Protein AF-N9LTI3-F1 (afdb_monomer_lite)

pLDDT: mean 73.3, std 16.78, range [23.81, 94.06]

Foldseek 3Di:
DDDDPDDPQDPLPDPPVCLPPPDDPVRVVLVVVVQKDKFKWFFADKDWDDPDPPDIWIWTFIDTPVDPHTDIATEDQQQQLCQDDFEREGEDRDPLQGRFIKIFIARVPRRYTSHIAGDLPQLAPPQLVQVLPDPRRDHGYHPYGHHPCSSQLVFWQWWKWADDPLDLKIWIWTAGLLGDIRIHIPPGHPVVSVCSSCVVQFQPVQVVVCNVDSVPRMDTGGDPDCVVVVVVVLVVLLVVLCVQLVPDPDPVSVVVSVVVSVVSVVVVVVVNRRPDDDD

Sequence (279 aa):
MFGLSYDRKQYFKFPFLIQQHLIDSKLAQDIRERALRSSDATIMGQRQIHTTRLRKQQQLLLKINEHEAPQWFNVDLNQVFKTESYLDIHVQPSDALFGQQVLVYYLRRTRWIVQLYAHDGDQNFQHLQYYIATPLRGRIYFDHIPSRLMLDLPRIVHIQASREDDSPTYTLKLSTNYGKYYRMSCKAVHFDKLELALANLIDFLRYREFKHHPDIQQAVISRNHPFLYRNLLNYTLIAALLLMAAITTTWQLALLSLALACLLGIKIQQQKQSLFIEA

Radius of gyration: 22.55 Å; chains: 1; bounding box: 47×68×59 Å

Structure (mmCIF, N/CA/C/O backbone):
data_AF-N9LTI3-F1
#
_entry.id   AF-N9LTI3-F1
#
loop_
_atom_site.group_PDB
_atom_site.id
_atom_site.type_symbol
_atom_site.label_atom_id
_atom_site.label_alt_id
_atom_site.label_comp_id
_atom_site.label_asym_id
_atom_site.label_entity_id
_atom_site.label_seq_id
_atom_site.pdbx_PDB_ins_code
_atom_site.Cartn_x
_atom_site.Cartn_y
_atom_site.Cartn_z
_atom_site.occupancy
_atom_site.B_iso_or_equiv
_atom_site.auth_seq_id
_atom_site.auth_comp_id
_atom_site.auth_asym_id
_atom_site.auth_atom_id
_atom_site.pdbx_PDB_model_num
ATOM 1 N N . MET A 1 1 ? -28.651 -34.152 0.102 1.00 27.28 1 MET A N 1
ATOM 2 C CA . MET A 1 1 ? -27.404 -34.178 -0.692 1.00 27.28 1 MET A CA 1
ATOM 3 C C . MET A 1 1 ? -26.949 -32.730 -0.832 1.00 27.28 1 MET A C 1
ATOM 5 O O . MET A 1 1 ? -27.568 -31.973 -1.565 1.00 27.28 1 MET A O 1
ATOM 9 N N . PHE A 1 2 ? -26.017 -32.290 0.016 1.00 23.81 2 PHE A N 1
ATOM 10 C CA . PHE A 1 2 ? -25.611 -30.884 0.108 1.00 23.81 2 PHE A CA 1
ATOM 11 C C . PHE A 1 2 ? -24.576 -30.566 -0.972 1.00 23.81 2 PHE A C 1
ATOM 13 O O . PHE A 1 2 ? -23.457 -31.064 -0.918 1.00 23.81 2 PHE A O 1
ATOM 20 N N . GLY A 1 3 ? -24.956 -29.727 -1.931 1.00 25.95 3 GLY A N 1
ATOM 21 C CA . GLY A 1 3 ? -24.063 -29.149 -2.928 1.00 25.95 3 GLY A CA 1
ATOM 22 C C . GLY A 1 3 ? -24.183 -27.633 -2.902 1.00 25.95 3 GLY A C 1
ATOM 23 O O . GLY A 1 3 ? -24.888 -27.056 -3.719 1.00 25.95 3 GLY A O 1
ATOM 24 N N . LEU A 1 4 ? -23.514 -26.986 -1.948 1.00 27.19 4 LEU A N 1
ATOM 25 C CA . LEU A 1 4 ? -23.234 -25.553 -2.016 1.00 27.19 4 LEU A CA 1
ATOM 26 C C . LEU A 1 4 ? -21.744 -25.406 -2.302 1.00 27.19 4 LEU A C 1
ATOM 28 O O . LEU A 1 4 ? -20.899 -25.529 -1.416 1.00 27.19 4 LEU A O 1
ATOM 32 N N . SER A 1 5 ? -21.439 -25.205 -3.582 1.00 26.45 5 SER A N 1
ATOM 33 C CA . SER A 1 5 ? -20.122 -24.800 -4.061 1.00 26.45 5 SER A CA 1
ATOM 34 C C . SER A 1 5 ? -19.809 -23.414 -3.499 1.00 26.45 5 SER A C 1
ATOM 36 O O . SER A 1 5 ? -20.231 -22.395 -4.042 1.00 26.45 5 SER A O 1
ATOM 38 N N . TYR A 1 6 ? -19.098 -23.387 -2.373 1.00 27.97 6 TYR A N 1
ATOM 39 C CA . TYR A 1 6 ? -18.558 -22.169 -1.784 1.00 27.97 6 TYR A CA 1
ATOM 40 C C .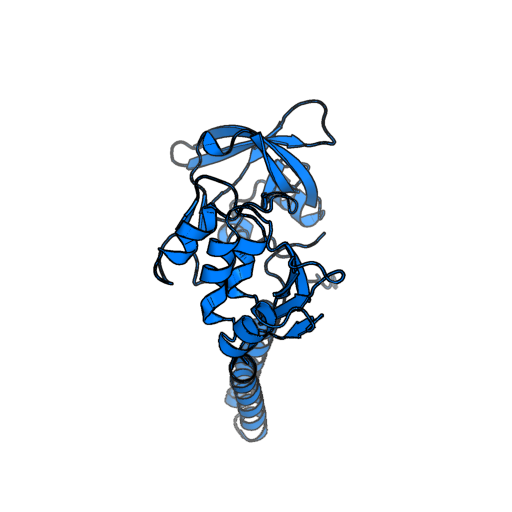 TYR A 1 6 ? -17.406 -21.643 -2.643 1.00 27.97 6 TYR A C 1
ATOM 42 O O . TYR A 1 6 ? -16.348 -22.269 -2.740 1.00 27.97 6 TYR A O 1
ATOM 50 N N . ASP A 1 7 ? -17.601 -20.467 -3.234 1.00 27.16 7 ASP A N 1
ATOM 51 C CA . ASP A 1 7 ? -16.541 -19.727 -3.910 1.00 27.16 7 ASP A CA 1
ATOM 52 C C . ASP A 1 7 ? -15.510 -19.228 -2.875 1.00 27.16 7 ASP A C 1
ATOM 54 O O . ASP A 1 7 ? -15.808 -18.427 -1.986 1.00 27.16 7 ASP A O 1
ATOM 58 N N . ARG A 1 8 ? -14.293 -19.776 -2.954 1.00 31.75 8 ARG A N 1
ATOM 59 C CA . ARG A 1 8 ? -13.201 -19.688 -1.962 1.00 31.75 8 ARG A CA 1
ATOM 60 C C . ARG A 1 8 ? -12.398 -18.374 -2.001 1.00 31.75 8 ARG A C 1
ATOM 62 O O . ARG A 1 8 ? -11.360 -18.295 -1.353 1.00 31.75 8 ARG A O 1
ATOM 69 N N . LYS A 1 9 ? -12.794 -17.353 -2.766 1.00 30.48 9 LYS A N 1
ATOM 70 C CA . LYS A 1 9 ? -11.889 -16.231 -3.114 1.00 30.48 9 LYS A CA 1
ATOM 71 C C . LYS A 1 9 ? -11.936 -14.978 -2.234 1.00 30.48 9 LYS A C 1
ATOM 73 O O . LYS A 1 9 ? -11.170 -14.057 -2.480 1.00 30.48 9 LYS A O 1
ATOM 78 N N . GLN A 1 10 ? -12.733 -14.942 -1.171 1.00 33.25 10 GLN A N 1
ATOM 79 C CA . GLN A 1 10 ? -12.701 -13.839 -0.197 1.00 33.25 10 GLN A CA 1
ATOM 80 C C . GLN A 1 10 ? -12.405 -14.373 1.206 1.00 33.25 10 GLN A C 1
ATOM 82 O O . GLN A 1 10 ? -13.233 -14.326 2.113 1.00 33.25 10 GLN A O 1
ATOM 87 N N . TYR A 1 11 ? -11.201 -14.917 1.394 1.00 36.06 11 TYR A N 1
ATOM 88 C CA . TYR A 1 11 ? -10.692 -15.162 2.739 1.00 36.06 11 TYR A CA 1
ATOM 89 C C . TYR A 1 11 ? -10.203 -13.838 3.320 1.00 36.06 11 TYR A C 1
ATOM 91 O O . TYR A 1 11 ? -9.085 -13.397 3.059 1.00 36.06 11 TYR A O 1
ATOM 99 N N . PHE A 1 12 ? -11.039 -13.225 4.156 1.00 42.53 12 PHE A N 1
ATOM 100 C CA . PHE A 1 12 ? -10.560 -12.328 5.199 1.00 42.53 12 PHE A CA 1
ATOM 101 C C . PHE A 1 12 ? -9.401 -13.031 5.914 1.00 42.53 12 PHE A C 1
ATOM 103 O O . PHE A 1 12 ? -9.598 -14.121 6.460 1.00 42.53 12 PHE A O 1
ATOM 110 N N . LYS A 1 13 ? -8.189 -12.465 5.854 1.00 42.44 13 LYS A N 1
ATOM 111 C CA . LYS A 1 13 ? -6.981 -13.019 6.485 1.00 42.44 13 LYS A CA 1
ATOM 112 C C . LYS A 1 13 ? -7.059 -12.908 8.011 1.00 42.44 13 LYS A C 1
ATOM 114 O O . LYS A 1 13 ? -6.243 -12.247 8.639 1.00 42.44 13 LYS A O 1
ATOM 119 N N . PHE A 1 14 ? -8.025 -13.577 8.620 1.00 45.09 14 PHE A N 1
ATOM 120 C CA . PHE A 1 14 ? -7.965 -13.900 10.033 1.00 45.09 14 PHE A CA 1
ATOM 121 C C . PHE A 1 14 ? -7.109 -15.170 10.175 1.00 45.09 14 PHE A C 1
ATOM 123 O O . PHE A 1 14 ? -7.263 -16.095 9.374 1.00 45.09 14 PHE A O 1
ATOM 130 N N . PRO A 1 15 ? -6.183 -15.247 11.146 1.00 39.56 15 PRO A N 1
ATOM 131 C CA . PRO A 1 15 ? -5.456 -16.473 11.455 1.00 39.56 15 PRO A CA 1
ATOM 132 C C . PRO A 1 15 ? -6.415 -17.671 11.542 1.00 39.56 15 PRO A C 1
ATOM 134 O O . PRO A 1 15 ? -7.460 -17.575 12.180 1.00 39.56 15 PRO A O 1
ATOM 137 N N . PHE A 1 16 ? -6.064 -18.804 10.927 1.00 37.56 16 PHE A N 1
ATOM 138 C CA . PHE A 1 16 ? -6.915 -20.005 10.837 1.00 37.56 16 PHE A CA 1
ATOM 139 C C . PHE A 1 16 ? -7.470 -20.468 12.203 1.00 37.56 16 PHE A C 1
ATOM 141 O O . PHE A 1 16 ? -8.628 -20.859 12.318 1.00 37.56 16 PHE A O 1
ATOM 148 N N . LEU A 1 17 ? -6.676 -20.319 13.269 1.00 34.88 17 LEU A N 1
ATOM 149 C CA . LEU A 1 17 ? -7.077 -20.630 14.647 1.00 34.88 17 LEU A CA 1
ATOM 150 C C . LEU A 1 17 ? -8.082 -19.628 15.241 1.00 34.88 17 LEU A C 1
ATOM 152 O O . LEU A 1 17 ? -8.896 -20.000 16.084 1.00 34.88 17 LEU A O 1
ATOM 156 N N . ILE A 1 18 ? -8.066 -18.370 14.785 1.00 41.09 18 ILE A N 1
ATOM 157 C CA . ILE A 1 18 ? -9.092 -17.384 15.144 1.00 41.09 18 ILE A CA 1
ATOM 158 C C . ILE A 1 18 ? -10.415 -17.791 14.494 1.00 41.09 18 ILE A C 1
ATOM 160 O O . ILE A 1 18 ? -11.424 -17.870 15.190 1.00 41.09 18 ILE A O 1
ATOM 164 N N . GLN A 1 19 ? -10.378 -18.170 13.211 1.00 45.31 19 GLN A N 1
ATOM 165 C CA . GLN A 1 19 ? -11.550 -18.570 12.427 1.00 45.31 19 GLN A CA 1
ATOM 166 C C . GLN A 1 19 ? -12.371 -19.716 13.014 1.00 45.31 19 GLN A C 1
ATOM 168 O O . GLN A 1 19 ? -13.596 -19.677 12.923 1.00 45.31 19 GLN A O 1
ATOM 173 N N . GLN A 1 20 ? -11.722 -20.723 13.599 1.00 38.25 20 GLN A N 1
ATOM 174 C CA . GLN A 1 20 ? -12.439 -21.898 14.083 1.00 38.25 20 GLN A CA 1
ATOM 175 C C . GLN A 1 20 ? -12.933 -21.776 15.531 1.00 38.25 20 GLN A C 1
ATOM 177 O O . GLN A 1 20 ? -13.996 -22.327 15.813 1.00 38.25 20 GLN A O 1
ATOM 182 N N . HIS A 1 21 ? -12.215 -21.116 16.455 1.00 37.56 21 HIS A N 1
ATOM 183 C CA . HIS A 1 21 ? -12.488 -21.263 17.904 1.00 37.56 21 HIS A CA 1
ATOM 184 C C . HIS A 1 21 ? -12.522 -19.957 18.730 1.00 37.56 21 HIS A C 1
ATOM 186 O O . HIS A 1 21 ? -12.786 -20.017 19.928 1.00 37.56 21 HIS A O 1
ATOM 192 N N . LEU A 1 22 ? -12.263 -18.777 18.144 1.00 38.59 22 LEU A N 1
ATOM 193 C CA . LEU A 1 22 ? -12.163 -17.503 18.895 1.00 38.59 22 LEU A CA 1
ATOM 194 C C . LEU A 1 22 ? -13.004 -16.352 18.324 1.00 38.59 22 LEU A C 1
ATOM 196 O O . LEU A 1 22 ? -12.957 -15.240 18.852 1.00 38.59 22 LEU A O 1
ATOM 200 N N . ILE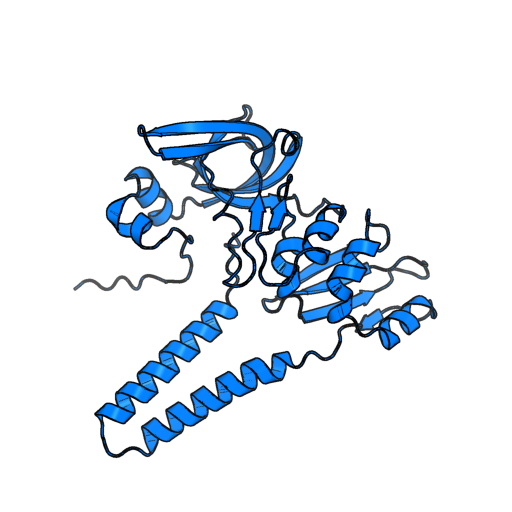 A 1 23 ? -13.750 -16.589 17.247 1.00 44.97 23 ILE A N 1
ATOM 201 C CA . ILE A 1 23 ? -14.589 -15.565 16.630 1.00 44.97 23 ILE A CA 1
ATOM 202 C C . ILE A 1 23 ? -15.875 -15.394 17.445 1.00 44.97 23 ILE A C 1
ATOM 204 O O . ILE A 1 23 ? -16.641 -16.340 17.621 1.00 44.97 23 ILE A O 1
ATOM 208 N N . ASP A 1 24 ? -16.124 -14.164 17.903 1.00 52.97 24 ASP A N 1
ATOM 209 C CA . ASP A 1 24 ? -17.443 -13.729 18.369 1.00 52.97 24 ASP A CA 1
ATOM 210 C C . ASP A 1 24 ? -18.497 -14.164 17.338 1.00 52.97 24 ASP A C 1
ATOM 212 O O . ASP A 1 24 ? -18.353 -13.886 16.147 1.00 52.97 24 ASP A O 1
ATOM 216 N N . SER A 1 25 ? -19.556 -14.845 17.781 1.00 50.12 25 SER A N 1
ATOM 217 C CA . SER A 1 25 ? -20.680 -15.281 16.939 1.00 50.12 25 SER A CA 1
ATOM 218 C C . SER A 1 25 ? -21.159 -14.207 15.947 1.00 50.12 25 SER A C 1
ATOM 220 O O . SER A 1 25 ? -21.462 -14.519 14.794 1.00 50.12 25 SER A O 1
ATOM 222 N N . LYS A 1 26 ? -21.124 -12.930 16.354 1.00 55.62 26 LYS A N 1
ATOM 223 C CA . LYS A 1 26 ? -21.488 -11.778 15.518 1.00 55.62 26 LYS A CA 1
ATOM 224 C C . LYS A 1 26 ? -20.499 -11.536 14.373 1.00 55.62 26 LYS A C 1
ATOM 226 O O . LYS A 1 26 ? -20.910 -11.193 13.269 1.00 55.62 26 LYS A O 1
ATOM 231 N N . LEU A 1 27 ? -19.204 -11.746 14.609 1.00 55.97 27 LEU A N 1
ATOM 232 C CA . LEU A 1 27 ? -18.135 -11.577 13.618 1.00 55.97 27 LEU A CA 1
ATOM 233 C C . LEU A 1 27 ? -18.152 -12.727 12.599 1.00 55.97 27 LEU A C 1
ATOM 235 O O . LEU A 1 27 ? -17.980 -12.493 11.405 1.00 55.97 27 LEU A O 1
ATOM 239 N N . ALA A 1 28 ? -18.450 -13.954 13.042 1.00 57.25 28 ALA A N 1
ATOM 240 C CA . ALA A 1 28 ? -18.656 -15.090 12.139 1.00 57.25 28 ALA A CA 1
ATOM 241 C C . ALA A 1 28 ? -19.839 -14.842 11.196 1.00 57.25 28 ALA A C 1
ATOM 243 O O . ALA A 1 28 ? -19.762 -15.159 10.009 1.00 57.25 28 ALA A O 1
ATOM 244 N N . GLN A 1 29 ? -20.923 -14.270 11.721 1.00 56.69 29 GLN A N 1
ATOM 245 C CA . GLN A 1 29 ? -22.103 -13.927 10.940 1.00 56.69 29 GLN A CA 1
ATOM 246 C C . GLN A 1 29 ? -21.823 -12.799 9.935 1.00 56.69 29 GLN A C 1
ATOM 248 O O . GLN A 1 29 ? -22.160 -12.957 8.768 1.00 56.69 29 GLN A O 1
ATOM 253 N N . ASP A 1 30 ? -21.137 -11.724 10.334 1.00 58.69 30 ASP A N 1
ATOM 254 C CA . ASP A 1 30 ? -20.753 -10.628 9.424 1.00 58.69 30 ASP A CA 1
ATOM 255 C C . ASP A 1 30 ? -19.904 -11.107 8.240 1.00 58.69 30 ASP A C 1
ATOM 257 O O . ASP A 1 30 ? -20.124 -10.699 7.097 1.00 58.69 30 ASP A O 1
ATOM 261 N N . ILE A 1 31 ? -18.946 -11.999 8.508 1.00 62.47 31 ILE A N 1
ATOM 262 C CA . ILE A 1 31 ? -18.096 -12.597 7.474 1.00 62.47 31 ILE A CA 1
ATOM 263 C C . ILE A 1 31 ? -18.936 -13.472 6.532 1.00 62.47 31 ILE A C 1
ATOM 265 O O . ILE A 1 31 ? -18.763 -13.406 5.315 1.00 62.47 31 ILE A O 1
ATOM 269 N N . ARG A 1 32 ? -19.866 -14.273 7.074 1.00 57.50 32 ARG A N 1
ATOM 270 C CA . ARG A 1 32 ? -20.776 -15.122 6.281 1.00 57.50 32 ARG A CA 1
ATOM 271 C C . ARG A 1 32 ? -21.726 -14.305 5.410 1.00 57.50 32 ARG A C 1
ATOM 273 O O . ARG A 1 32 ? -21.974 -14.687 4.272 1.00 57.50 32 ARG A O 1
ATOM 280 N N . GLU A 1 33 ? -22.230 -13.192 5.928 1.00 62.31 33 GLU A N 1
ATOM 281 C CA . GLU A 1 33 ? -23.165 -12.303 5.233 1.00 62.31 33 GLU A CA 1
ATOM 282 C C . GLU A 1 33 ? -22.476 -11.317 4.278 1.00 62.31 33 GLU A C 1
ATOM 284 O O . GLU A 1 33 ? -23.154 -10.519 3.636 1.00 62.31 33 GLU A O 1
ATOM 289 N N . ARG A 1 34 ? -21.138 -11.361 4.161 1.00 63.31 34 ARG A N 1
ATOM 290 C CA . ARG A 1 34 ? -20.346 -10.422 3.347 1.00 63.31 34 ARG A CA 1
ATOM 291 C C . ARG A 1 34 ? -20.669 -8.958 3.673 1.00 63.31 34 ARG A C 1
ATOM 293 O O . ARG A 1 34 ? -20.697 -8.111 2.786 1.00 63.31 34 ARG A O 1
ATOM 300 N N . ALA A 1 35 ? -20.873 -8.635 4.952 1.00 69.62 35 ALA A N 1
ATOM 301 C CA . ALA A 1 35 ? -21.216 -7.285 5.414 1.00 69.62 35 ALA A CA 1
ATOM 302 C C . ALA A 1 35 ? -20.021 -6.302 5.396 1.00 69.62 35 ALA A C 1
ATOM 304 O O . ALA A 1 35 ? -19.960 -5.370 6.206 1.00 69.62 35 ALA A O 1
ATOM 305 N N . LEU A 1 36 ? -19.062 -6.524 4.492 1.00 76.25 36 LEU A N 1
ATOM 306 C CA . LEU A 1 36 ? -17.911 -5.663 4.281 1.00 76.25 36 LEU A CA 1
ATOM 307 C C . LEU A 1 36 ? -18.366 -4.365 3.622 1.00 76.25 36 LEU A C 1
ATOM 309 O O . LEU A 1 36 ? -19.079 -4.373 2.620 1.00 76.25 36 LEU A O 1
ATOM 313 N N . ARG A 1 37 ? -17.948 -3.249 4.202 1.00 81.94 37 ARG A N 1
ATOM 314 C CA . ARG A 1 37 ? -18.153 -1.907 3.669 1.00 81.94 37 ARG A CA 1
ATOM 315 C C . ARG A 1 37 ? -16.806 -1.229 3.519 1.00 81.94 37 ARG A C 1
ATOM 317 O O . ARG A 1 37 ? -15.889 -1.513 4.288 1.00 81.94 37 ARG A O 1
ATOM 324 N N . SER A 1 38 ? -16.712 -0.337 2.548 1.00 85.31 38 SER A N 1
ATOM 325 C CA . SER A 1 38 ? -15.582 0.563 2.355 1.00 85.31 38 SER A CA 1
ATOM 326 C C . SER A 1 38 ? -16.066 1.996 2.514 1.00 85.31 38 SER A C 1
ATOM 328 O O . SER A 1 38 ? -17.109 2.340 1.964 1.00 85.31 38 SER A O 1
ATOM 330 N N . SER A 1 39 ? -15.324 2.826 3.239 1.00 87.19 39 SER A N 1
ATOM 331 C CA . SER A 1 39 ? -15.592 4.264 3.298 1.00 87.19 39 SER A CA 1
ATOM 332 C C . SER A 1 39 ? -14.318 5.039 3.591 1.00 87.19 39 SER A C 1
ATOM 334 O O . SER A 1 39 ? -13.439 4.552 4.306 1.00 87.19 39 SER A O 1
ATOM 336 N N . ASP A 1 40 ? -14.266 6.275 3.102 1.00 89.62 40 ASP A N 1
ATOM 337 C CA . ASP A 1 40 ? -13.339 7.274 3.615 1.00 89.62 40 ASP A CA 1
ATOM 338 C C . ASP A 1 40 ? -13.724 7.650 5.052 1.00 89.62 40 ASP A C 1
ATOM 340 O O . ASP A 1 40 ? -14.910 7.745 5.407 1.00 89.62 40 ASP A O 1
ATOM 344 N N . ALA A 1 41 ? -12.710 7.845 5.886 1.00 91.50 41 ALA A N 1
ATOM 345 C CA . ALA A 1 41 ? -12.858 8.273 7.262 1.00 91.50 41 ALA A CA 1
ATOM 346 C C . ALA A 1 41 ? -11.666 9.118 7.714 1.00 91.50 41 ALA A C 1
ATOM 348 O O . ALA A 1 41 ? -10.567 9.023 7.171 1.00 91.50 41 ALA A O 1
ATOM 349 N N . THR A 1 42 ? -11.868 9.895 8.773 1.00 93.06 42 THR A N 1
ATOM 350 C CA . THR A 1 42 ? -10.780 10.551 9.505 1.00 93.06 42 THR A CA 1
ATOM 351 C C . THR A 1 42 ? -10.551 9.837 10.828 1.00 93.06 42 THR A C 1
ATOM 353 O O . THR A 1 42 ? -11.504 9.565 11.567 1.00 93.06 42 THR A O 1
ATOM 356 N N . ILE A 1 43 ? -9.290 9.544 11.146 1.00 93.06 43 ILE A N 1
ATOM 357 C CA . ILE A 1 43 ? -8.913 9.035 12.465 1.00 93.06 43 ILE A CA 1
ATOM 358 C C . ILE A 1 43 ? -8.990 10.190 13.467 1.00 93.06 43 ILE A C 1
ATOM 360 O O . ILE A 1 43 ? -8.271 11.175 13.359 1.00 93.06 43 ILE A O 1
ATOM 364 N N . MET A 1 44 ? -9.865 10.068 14.457 1.00 93.75 44 MET A N 1
ATOM 365 C CA . MET A 1 44 ? -10.109 11.088 15.484 1.00 93.75 44 MET A CA 1
ATOM 366 C C . MET A 1 44 ? -9.465 10.738 16.830 1.00 93.75 44 MET A C 1
ATOM 368 O O . MET A 1 44 ? -9.449 11.561 17.739 1.00 93.75 44 MET A O 1
ATOM 372 N N . GLY A 1 45 ? -9.009 9.497 16.998 1.00 91.88 45 GLY A N 1
ATOM 373 C CA . GLY A 1 45 ? -8.513 9.004 18.274 1.00 91.88 45 GLY A CA 1
ATOM 374 C C . GLY A 1 45 ? -8.053 7.554 18.201 1.00 91.88 45 GLY A C 1
ATOM 375 O O . GLY A 1 45 ? -8.455 6.798 17.315 1.00 91.88 45 GLY A O 1
ATOM 376 N N . GLN A 1 46 ? -7.246 7.149 19.174 1.00 92.12 46 GLN A N 1
ATOM 377 C CA . GLN A 1 46 ? -6.811 5.769 19.364 1.00 92.12 46 GLN A CA 1
ATOM 378 C C . GLN A 1 46 ? -6.912 5.408 20.840 1.00 92.12 46 GLN A C 1
ATOM 380 O O . GLN A 1 46 ? -6.759 6.262 21.714 1.00 92.12 46 GLN A O 1
ATOM 385 N N . ARG A 1 47 ? -7.207 4.142 21.126 1.00 89.12 47 ARG A N 1
ATOM 386 C CA . ARG A 1 47 ? -7.118 3.606 22.482 1.00 89.12 47 ARG A CA 1
ATOM 387 C C . ARG A 1 47 ? -6.819 2.122 22.459 1.00 89.12 47 ARG A C 1
ATOM 389 O O . ARG A 1 47 ? -7.079 1.421 21.480 1.00 89.12 47 ARG A O 1
ATOM 396 N N . GLN A 1 48 ? -6.375 1.621 23.601 1.00 84.44 48 GLN A N 1
ATOM 397 C CA . GLN A 1 48 ? -6.225 0.197 23.835 1.00 84.44 48 GLN A CA 1
ATOM 398 C C . GLN A 1 48 ? -7.134 -0.226 24.992 1.00 84.44 48 GLN A C 1
ATOM 400 O O . GLN A 1 48 ? -7.003 0.273 26.107 1.00 84.44 48 GLN A O 1
ATOM 405 N N . ILE A 1 49 ? -8.068 -1.138 24.726 1.00 78.06 49 ILE A N 1
ATOM 406 C CA . ILE A 1 49 ? -8.986 -1.674 25.738 1.00 78.06 49 ILE A CA 1
ATOM 407 C C . ILE A 1 49 ? -8.545 -3.070 26.172 1.00 78.06 49 ILE A C 1
ATOM 409 O O . ILE A 1 49 ? -7.964 -3.822 25.389 1.00 78.06 49 ILE A O 1
ATOM 413 N N . HIS A 1 50 ? -8.835 -3.443 27.413 1.00 68.81 50 HIS A N 1
ATOM 414 C CA . HIS A 1 50 ? -8.634 -4.813 27.878 1.00 68.81 50 HIS A CA 1
ATOM 415 C C . HIS A 1 50 ? -9.860 -5.646 27.504 1.00 68.81 50 HIS A C 1
ATOM 417 O O . HIS A 1 50 ? -10.975 -5.310 27.893 1.00 68.81 50 HIS A O 1
ATOM 423 N N . THR A 1 51 ? -9.662 -6.721 26.741 1.00 66.00 51 THR A N 1
ATOM 424 C CA . THR A 1 51 ? -10.726 -7.691 26.429 1.00 66.00 51 THR A CA 1
ATOM 425 C C . THR A 1 51 ? -10.740 -8.834 27.435 1.00 66.00 51 THR A C 1
ATOM 427 O O . THR A 1 51 ? -11.799 -9.350 27.773 1.00 66.00 51 THR A O 1
ATOM 430 N N . THR A 1 52 ? -9.572 -9.192 27.971 1.00 63.09 52 THR A N 1
ATOM 431 C CA . THR A 1 52 ? -9.406 -10.062 29.143 1.00 63.09 52 THR A CA 1
ATOM 432 C C . THR A 1 52 ? -8.215 -9.571 29.973 1.00 63.09 52 THR A C 1
ATOM 434 O O . THR A 1 52 ? -7.476 -8.693 29.529 1.00 63.09 52 THR A O 1
ATOM 437 N N . ARG A 1 53 ? -7.965 -10.155 31.159 1.00 57.62 53 ARG A N 1
ATOM 438 C CA . ARG A 1 53 ? -6.796 -9.802 32.001 1.00 57.62 53 ARG A CA 1
ATOM 439 C C . ARG A 1 53 ? -5.447 -9.887 31.265 1.00 57.62 53 ARG A C 1
ATOM 441 O O . ARG A 1 53 ? -4.511 -9.208 31.661 1.00 57.62 53 ARG A O 1
ATOM 448 N N . LEU A 1 54 ? -5.351 -10.699 30.207 1.00 59.00 54 LEU A N 1
ATOM 449 C CA . LEU A 1 54 ? -4.118 -10.925 29.439 1.00 59.00 54 LEU A CA 1
ATOM 450 C C . LEU A 1 54 ? -4.186 -10.418 27.992 1.00 59.00 54 LEU A C 1
ATOM 452 O O . LEU A 1 54 ? -3.171 -10.437 27.299 1.00 59.00 54 LEU A O 1
ATOM 456 N N . ARG A 1 55 ? -5.357 -9.989 27.504 1.00 61.59 55 ARG A N 1
ATOM 457 C CA . ARG A 1 55 ? -5.526 -9.551 26.113 1.00 61.59 55 ARG A CA 1
ATOM 458 C C . ARG A 1 55 ? -5.945 -8.096 26.040 1.00 61.59 55 ARG A C 1
ATOM 460 O O . ARG A 1 55 ? -6.927 -7.671 26.646 1.00 61.59 55 ARG A O 1
ATOM 467 N N . LYS A 1 56 ? -5.197 -7.358 25.230 1.00 70.81 56 LYS A N 1
ATOM 468 C CA . LYS A 1 56 ? -5.469 -5.975 24.873 1.00 70.81 56 LYS A CA 1
ATOM 469 C C . LYS A 1 56 ? -5.921 -5.913 23.416 1.00 70.81 56 LYS A C 1
ATOM 471 O O . LYS A 1 56 ? -5.329 -6.570 22.567 1.00 70.81 56 LYS A O 1
ATOM 476 N N . GLN A 1 57 ? -6.945 -5.117 23.138 1.00 79.88 57 GLN A N 1
ATOM 477 C CA . GLN A 1 57 ? -7.491 -4.869 21.807 1.00 79.88 57 GLN A CA 1
ATOM 478 C C . GLN A 1 57 ? -7.284 -3.399 21.452 1.00 79.88 57 GLN A C 1
ATOM 480 O O . GLN A 1 57 ? -7.664 -2.513 22.220 1.00 79.88 57 GLN A O 1
ATOM 485 N N . GLN A 1 58 ? -6.681 -3.139 20.295 1.00 84.62 58 GLN A N 1
ATOM 486 C CA . GLN A 1 58 ? -6.547 -1.783 19.769 1.00 84.62 58 GLN A CA 1
ATOM 487 C C . GLN A 1 58 ? -7.872 -1.338 19.147 1.00 84.62 58 GLN A C 1
ATOM 489 O O . GLN A 1 58 ? -8.583 -2.135 18.519 1.00 84.62 58 GLN A O 1
ATOM 494 N N . GLN A 1 59 ? -8.200 -0.064 19.336 1.00 88.69 59 GLN A N 1
ATOM 495 C CA . GLN A 1 59 ? -9.354 0.575 18.728 1.00 88.69 59 GLN A CA 1
ATOM 496 C C . GLN A 1 59 ? -8.988 1.942 18.155 1.00 88.69 59 GLN A C 1
ATOM 498 O O . GLN A 1 59 ? -8.236 2.698 18.770 1.00 88.69 59 GLN A O 1
ATOM 503 N N . LEU A 1 60 ? -9.576 2.265 17.006 1.00 91.81 60 LEU A N 1
ATOM 504 C CA . LEU A 1 60 ? -9.506 3.586 16.385 1.00 91.81 60 LEU A CA 1
ATOM 505 C C . LEU A 1 60 ? -10.884 4.238 16.431 1.00 91.81 60 LEU A C 1
ATOM 507 O O . LEU A 1 60 ? -11.896 3.586 16.169 1.00 91.81 60 LEU A O 1
ATOM 511 N N . LEU A 1 61 ? -10.925 5.519 16.778 1.00 94.06 61 LEU A N 1
ATOM 512 C CA . LEU A 1 61 ? -12.114 6.347 16.656 1.00 94.06 61 LEU A CA 1
ATOM 513 C C . LEU A 1 61 ? -12.130 6.908 15.241 1.00 94.06 61 LEU A C 1
ATOM 515 O O . LEU A 1 61 ? -11.254 7.690 14.884 1.00 94.06 61 LEU A O 1
ATOM 519 N N . LEU A 1 62 ? -13.109 6.507 14.438 1.00 93.69 62 LEU A N 1
ATOM 520 C CA . LEU A 1 62 ? -13.232 6.941 13.053 1.00 93.69 62 LEU A CA 1
ATOM 521 C C . LEU A 1 62 ? -14.458 7.833 12.890 1.00 93.69 62 LEU A C 1
ATOM 523 O O . LEU A 1 62 ? -15.562 7.459 13.293 1.00 93.69 62 LEU A O 1
ATOM 527 N N . LYS A 1 63 ? -14.274 8.992 12.256 1.00 93.56 63 LYS A N 1
ATOM 528 C CA . LYS A 1 63 ? -15.373 9.772 11.686 1.00 93.56 63 LYS A CA 1
ATOM 529 C C . LYS A 1 63 ? -15.538 9.346 10.232 1.00 93.56 63 LYS A C 1
ATOM 531 O O . LYS A 1 63 ? -14.773 9.771 9.374 1.00 93.56 63 LYS A O 1
ATOM 536 N N . ILE A 1 64 ? -16.489 8.453 9.994 1.00 89.06 64 ILE A N 1
ATOM 537 C CA . ILE A 1 64 ? -16.858 7.979 8.657 1.00 89.06 64 ILE A CA 1
ATOM 538 C C . ILE A 1 64 ? -17.762 9.031 8.016 1.00 89.06 64 ILE A C 1
ATOM 540 O O . ILE A 1 64 ? -18.670 9.516 8.686 1.00 89.06 64 ILE A O 1
ATOM 544 N N . ASN A 1 65 ? -17.545 9.365 6.743 1.00 76.44 65 ASN A N 1
ATOM 545 C CA . ASN A 1 65 ? -18.305 10.423 6.059 1.00 76.44 65 ASN A CA 1
ATOM 546 C C . ASN A 1 65 ? -19.833 10.194 6.068 1.00 76.44 65 ASN A C 1
ATOM 548 O O . ASN A 1 65 ? -20.595 11.154 6.087 1.00 76.44 65 ASN A O 1
ATOM 552 N N . GLU A 1 66 ? -20.288 8.939 6.115 1.00 66.44 66 GLU A N 1
ATOM 553 C CA . GLU A 1 66 ? -21.710 8.558 6.200 1.00 66.44 66 GLU A CA 1
ATOM 554 C C . GLU A 1 66 ? -22.329 8.689 7.609 1.00 66.44 66 GLU A C 1
ATOM 556 O O . GLU A 1 66 ? -23.528 8.464 7.789 1.00 66.44 66 GLU A O 1
ATOM 561 N N . HIS A 1 67 ? -21.535 8.979 8.642 1.00 71.25 67 HIS A N 1
ATOM 562 C CA . HIS A 1 67 ? -21.98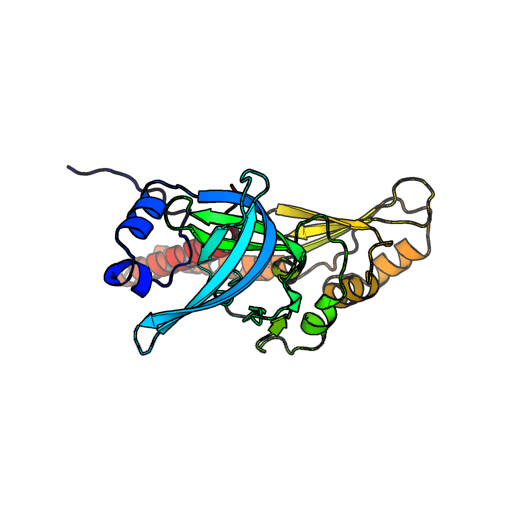9 9.022 10.032 1.00 71.25 67 HIS A CA 1
ATOM 563 C C . HIS A 1 67 ? -21.819 10.418 10.633 1.00 71.25 67 HIS A C 1
ATOM 565 O O . HIS A 1 67 ? -20.737 10.999 10.598 1.00 71.25 67 HIS A O 1
ATOM 571 N N . GLU A 1 68 ? -22.875 10.929 11.272 1.00 68.12 68 GLU A N 1
ATOM 572 C CA . GLU A 1 68 ? -22.835 12.234 11.949 1.00 68.12 68 GLU A CA 1
ATOM 573 C C . GLU A 1 68 ? -21.860 12.245 13.140 1.00 68.12 68 GLU A C 1
ATOM 575 O O . GLU A 1 68 ? -21.183 13.245 13.384 1.00 68.12 68 GLU A O 1
ATOM 580 N N . ALA A 1 69 ? -21.736 11.117 13.853 1.00 87.69 69 ALA A N 1
ATOM 581 C CA . ALA A 1 69 ? -20.893 10.983 15.039 1.00 87.69 69 ALA A CA 1
ATOM 582 C C . ALA A 1 69 ? -19.716 10.005 14.825 1.00 87.69 69 ALA A C 1
ATOM 584 O O . ALA A 1 69 ? -19.915 8.929 14.247 1.00 87.69 69 ALA A O 1
ATOM 585 N N . PRO A 1 70 ? -18.509 10.313 15.345 1.00 91.88 70 PRO A N 1
ATOM 586 C CA . PRO A 1 70 ? -17.380 9.385 15.344 1.00 91.88 70 PRO A CA 1
ATOM 587 C C . PRO A 1 70 ? -17.683 8.090 16.115 1.00 91.88 70 PRO A C 1
ATOM 589 O O . PRO A 1 70 ? -18.298 8.119 17.182 1.00 91.88 70 PRO A O 1
ATOM 592 N N . GLN A 1 71 ? -17.218 6.946 15.607 1.00 92.56 71 GLN A N 1
ATOM 593 C CA . GLN A 1 71 ? -17.446 5.630 16.215 1.00 92.56 71 GLN A CA 1
ATOM 594 C C . GLN A 1 71 ? -16.144 4.859 16.433 1.00 92.56 71 GLN A C 1
ATOM 596 O O . GLN A 1 71 ? -15.197 4.974 15.661 1.00 92.56 71 GLN A O 1
ATOM 601 N N . TRP A 1 72 ? -16.105 4.051 17.494 1.00 92.00 72 TRP A N 1
ATOM 602 C CA . TRP A 1 72 ? -14.969 3.178 17.788 1.00 92.00 72 TRP A CA 1
ATOM 603 C C . TRP A 1 72 ? -15.019 1.897 16.955 1.00 92.00 72 TRP A C 1
ATOM 605 O O . TRP A 1 72 ? -16.026 1.183 16.967 1.00 92.00 72 TRP A O 1
ATOM 615 N N . PHE A 1 73 ? -13.897 1.588 16.311 1.00 89.06 73 PHE A N 1
ATOM 616 C CA . PHE A 1 73 ? -13.668 0.376 15.536 1.00 89.06 73 PHE A CA 1
ATOM 617 C C . PHE A 1 73 ? -12.541 -0.451 16.141 1.00 89.06 73 PHE A C 1
ATOM 619 O O . PHE A 1 73 ? -11.525 0.091 16.570 1.00 89.06 73 PHE A O 1
ATOM 626 N N . ASN A 1 74 ? -12.712 -1.770 16.156 1.00 86.31 74 ASN A N 1
ATOM 627 C CA . ASN A 1 74 ? -11.666 -2.716 16.530 1.00 86.31 74 ASN A CA 1
ATOM 628 C C . ASN A 1 74 ? -10.677 -2.875 15.377 1.00 86.31 74 ASN A C 1
ATOM 630 O O . ASN A 1 74 ? -11.088 -3.035 14.229 1.00 86.31 74 ASN A O 1
ATOM 634 N N . VAL A 1 75 ? -9.383 -2.874 15.685 1.00 82.25 75 VAL A N 1
ATOM 635 C CA . VAL A 1 75 ? -8.320 -3.046 14.693 1.00 82.25 75 VAL A CA 1
ATOM 636 C C . VAL A 1 75 ? -7.184 -3.890 15.258 1.00 82.25 75 VAL A C 1
ATOM 638 O O . VAL A 1 75 ? -6.903 -3.838 16.452 1.00 82.25 75 VAL A O 1
ATOM 641 N N . ASP A 1 76 ? -6.515 -4.657 14.404 1.00 80.00 76 ASP A N 1
ATOM 642 C CA . ASP A 1 76 ? -5.175 -5.174 14.688 1.00 80.00 76 ASP A CA 1
ATOM 643 C C . ASP A 1 76 ? -4.211 -4.566 13.669 1.00 80.00 76 ASP A C 1
ATOM 645 O O . ASP A 1 76 ? -4.114 -5.033 12.531 1.00 80.00 76 ASP A O 1
ATOM 649 N N . LEU A 1 77 ? -3.505 -3.507 14.076 1.00 75.62 77 LEU A N 1
ATOM 650 C CA . LEU A 1 77 ? -2.607 -2.756 13.196 1.00 75.62 77 LEU A CA 1
ATOM 651 C C . LEU A 1 77 ? -1.453 -3.602 12.636 1.00 75.62 77 LEU A C 1
ATOM 653 O O . LEU A 1 77 ? -0.814 -3.182 11.679 1.00 75.62 77 LEU A O 1
ATOM 657 N N . ASN A 1 78 ? -1.199 -4.798 13.173 1.00 69.25 78 ASN A N 1
ATOM 658 C CA . ASN A 1 78 ? -0.190 -5.713 12.637 1.00 69.25 78 ASN A CA 1
ATOM 659 C C . ASN A 1 78 ? -0.741 -6.619 11.524 1.00 69.25 78 ASN A C 1
ATOM 661 O O . ASN A 1 78 ? 0.016 -7.152 10.716 1.00 69.25 78 ASN A O 1
ATOM 665 N N . GLN A 1 79 ? -2.054 -6.857 11.496 1.00 65.06 79 GLN A N 1
ATOM 666 C CA . GLN A 1 79 ? -2.676 -7.797 10.553 1.00 65.06 79 GLN A CA 1
ATOM 667 C C . GLN A 1 79 ? -3.280 -7.101 9.337 1.00 65.06 79 GLN A C 1
ATOM 669 O O . GLN A 1 79 ? -3.295 -7.670 8.245 1.00 65.06 79 GLN A O 1
ATOM 674 N N . VAL A 1 80 ? -3.717 -5.857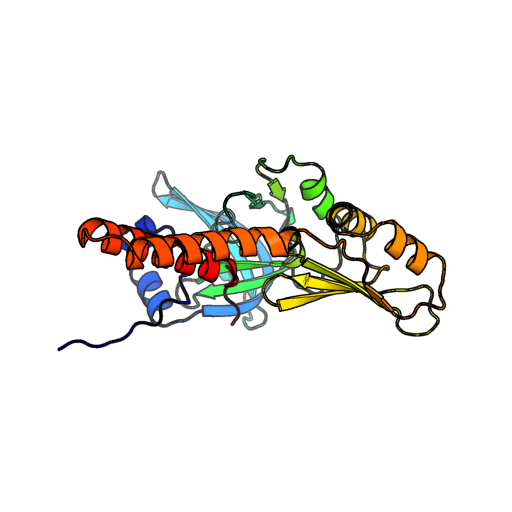 9.513 1.00 63.53 80 VAL A N 1
ATOM 675 C CA . VAL A 1 80 ? -4.400 -5.043 8.497 1.00 63.53 80 VAL A CA 1
ATOM 676 C C . VAL A 1 80 ? -3.522 -4.772 7.264 1.00 63.53 80 VAL A C 1
ATOM 678 O O . VAL A 1 80 ? -4.042 -4.601 6.162 1.00 63.53 80 VAL A O 1
ATOM 681 N N . PHE A 1 81 ? -2.193 -4.834 7.414 1.00 64.06 81 PHE A N 1
ATOM 682 C CA . PHE A 1 81 ? -1.214 -4.585 6.345 1.00 64.06 81 PHE A CA 1
ATOM 683 C C . PHE A 1 81 ? -0.457 -5.832 5.877 1.00 64.06 81 PHE A C 1
ATOM 685 O O . PHE A 1 81 ? 0.546 -5.710 5.178 1.00 64.06 81 PHE A O 1
ATOM 692 N N . LYS A 1 82 ? -0.881 -7.045 6.256 1.00 57.94 82 LYS A N 1
ATOM 693 C CA . LYS A 1 82 ? -0.088 -8.261 6.014 1.00 57.94 82 LYS A CA 1
ATOM 694 C C . LYS A 1 82 ? -0.028 -8.632 4.522 1.00 57.94 82 LYS A C 1
ATOM 696 O O . LYS A 1 82 ? -0.874 -9.382 4.011 1.00 57.94 82 LYS A O 1
ATOM 701 N N . THR A 1 83 ? 0.998 -8.144 3.823 1.00 53.50 83 THR A N 1
ATOM 702 C CA . THR A 1 83 ? 1.134 -8.241 2.361 1.00 53.50 83 THR A CA 1
ATOM 703 C C . THR A 1 83 ? 1.951 -9.411 1.829 1.00 53.50 83 THR A C 1
ATOM 705 O O . THR A 1 83 ? 1.764 -9.716 0.661 1.00 53.50 83 THR A O 1
ATOM 708 N N . GLU A 1 84 ? 2.778 -10.105 2.614 1.00 51.66 84 GLU A N 1
ATOM 709 C CA . GLU A 1 84 ? 3.410 -11.418 2.329 1.00 51.66 84 GLU A CA 1
ATOM 710 C C . GLU A 1 84 ? 4.549 -11.674 3.335 1.00 51.66 84 GLU A C 1
ATOM 712 O O . GLU A 1 84 ? 4.825 -10.837 4.185 1.00 51.66 84 GLU A O 1
ATOM 717 N N . SER A 1 85 ? 5.211 -12.832 3.248 1.00 43.62 85 SER A N 1
ATOM 718 C CA . SER A 1 85 ? 6.214 -13.361 4.191 1.00 43.62 85 SER A CA 1
ATOM 719 C C . SER A 1 85 ? 7.489 -12.529 4.418 1.00 43.62 85 SER A C 1
ATOM 721 O O . SER A 1 85 ? 8.323 -12.958 5.209 1.00 43.62 85 SER A O 1
ATOM 723 N N . TYR A 1 86 ? 7.693 -11.411 3.714 1.00 40.00 86 TYR A N 1
ATOM 724 C CA . TYR A 1 86 ? 8.986 -10.708 3.687 1.00 40.00 86 TYR A CA 1
ATOM 725 C C . TYR A 1 86 ? 8.966 -9.285 4.259 1.00 40.00 86 TYR A C 1
ATOM 727 O O . TYR A 1 86 ? 10.036 -8.730 4.483 1.00 40.00 86 TYR A O 1
ATOM 735 N N . LEU A 1 87 ? 7.793 -8.702 4.526 1.00 54.56 87 LEU A N 1
ATOM 736 C CA . LEU A 1 87 ? 7.675 -7.364 5.113 1.00 54.56 87 LEU A CA 1
ATOM 737 C C . LEU A 1 87 ? 6.655 -7.398 6.252 1.00 54.56 87 LEU A C 1
ATOM 739 O O . LEU A 1 87 ? 5.445 -7.392 6.023 1.00 54.56 87 LEU A O 1
ATOM 743 N N . ASP A 1 88 ? 7.166 -7.432 7.480 1.00 65.06 88 ASP A N 1
ATOM 744 C CA . ASP A 1 88 ? 6.366 -7.236 8.685 1.00 65.06 88 ASP A CA 1
ATOM 745 C C . ASP A 1 88 ? 6.204 -5.725 8.899 1.00 65.06 88 ASP A C 1
ATOM 747 O O . ASP A 1 88 ? 7.062 -5.052 9.477 1.00 65.06 88 ASP A O 1
ATOM 751 N N . ILE A 1 89 ? 5.118 -5.186 8.342 1.00 70.25 89 ILE A N 1
ATOM 752 C CA . ILE A 1 89 ? 4.735 -3.783 8.492 1.00 70.25 89 ILE A CA 1
ATOM 753 C C . ILE A 1 89 ? 3.901 -3.634 9.759 1.00 70.25 89 ILE A C 1
ATOM 755 O O . ILE A 1 89 ? 2.861 -4.274 9.917 1.00 70.25 89 ILE A O 1
ATOM 759 N N . HIS A 1 90 ? 4.353 -2.750 10.638 1.00 75.56 90 HIS A N 1
ATOM 760 C CA . HIS A 1 90 ? 3.707 -2.415 11.892 1.00 75.56 90 HIS A CA 1
ATOM 761 C C . HIS A 1 90 ? 3.379 -0.928 11.904 1.00 75.56 90 HIS A C 1
ATOM 763 O O . HIS A 1 90 ? 4.227 -0.104 11.576 1.00 75.56 90 HIS A O 1
ATOM 769 N N . VAL A 1 91 ? 2.169 -0.576 12.332 1.00 79.88 91 VAL A N 1
ATOM 770 C CA . VAL A 1 91 ? 1.846 0.813 12.670 1.00 79.88 91 VAL A CA 1
ATOM 771 C C . VAL A 1 91 ? 1.830 0.946 14.184 1.00 79.88 91 VAL A C 1
ATOM 773 O O . VAL A 1 91 ? 1.141 0.188 14.873 1.00 79.88 91 VAL A O 1
ATOM 776 N N . GLN A 1 92 ? 2.604 1.893 14.705 1.00 81.81 92 GLN A N 1
ATOM 777 C CA . GLN A 1 92 ? 2.603 2.203 16.123 1.00 81.81 92 GLN A CA 1
ATOM 778 C C . GLN A 1 92 ? 1.322 2.971 16.472 1.00 81.81 92 GLN A C 1
ATOM 780 O O . GLN A 1 92 ? 1.022 3.982 15.836 1.00 81.81 92 GLN A O 1
ATOM 785 N N . PRO A 1 93 ? 0.547 2.520 17.474 1.00 78.81 93 PRO A N 1
ATOM 786 C CA . PRO A 1 93 ? -0.579 3.293 17.969 1.00 78.81 93 PRO A CA 1
ATOM 787 C C . PRO A 1 93 ? -0.032 4.547 18.657 1.00 78.81 93 PRO A C 1
ATOM 789 O O . PRO A 1 93 ? 0.501 4.474 19.762 1.00 78.81 93 PRO A O 1
ATOM 792 N N . SER A 1 94 ? -0.132 5.683 17.978 1.00 83.25 94 SER A N 1
ATOM 793 C CA . SER A 1 94 ? 0.333 6.975 18.471 1.00 83.25 94 SER A CA 1
ATOM 794 C C . SER A 1 94 ? -0.658 8.072 18.101 1.00 83.25 94 SER A C 1
ATOM 796 O O . SER A 1 94 ? -1.499 7.898 17.215 1.00 83.25 94 SER A O 1
ATOM 798 N N . ASP A 1 95 ? -0.537 9.216 18.764 1.00 84.88 95 ASP A N 1
ATOM 799 C CA . ASP A 1 95 ? -1.384 10.379 18.495 1.00 84.88 95 ASP A CA 1
ATOM 800 C C . ASP A 1 95 ? -1.058 11.033 17.140 1.00 84.88 95 ASP A C 1
ATOM 802 O O . ASP A 1 95 ? -1.851 11.821 16.631 1.00 84.88 95 ASP A O 1
ATOM 806 N N . ALA A 1 96 ? 0.051 10.643 16.493 1.00 85.31 96 ALA A N 1
ATOM 807 C CA . ALA A 1 96 ? 0.372 11.047 15.123 1.00 85.31 96 ALA A CA 1
ATOM 808 C C . ALA A 1 96 ? -0.654 10.535 14.095 1.00 85.31 96 ALA A C 1
ATOM 810 O O . ALA A 1 96 ? -0.774 11.087 13.007 1.00 85.31 96 ALA A O 1
ATOM 811 N N . LEU A 1 97 ? -1.446 9.516 14.448 1.00 85.69 97 LEU A N 1
ATOM 812 C CA . LEU A 1 97 ? -2.538 9.025 13.608 1.00 85.69 97 LEU A CA 1
ATOM 813 C C . LEU A 1 97 ? -3.713 10.011 13.526 1.00 85.69 97 LEU A C 1
ATOM 815 O O . LEU A 1 97 ? -4.574 9.862 12.660 1.00 85.69 97 LEU A O 1
ATOM 819 N N . PHE A 1 98 ? -3.811 10.980 14.440 1.00 90.12 98 PHE A N 1
ATOM 820 C CA . PHE A 1 98 ? -4.986 11.842 14.542 1.00 90.12 98 PHE A CA 1
ATOM 821 C C . PHE A 1 98 ? -5.048 12.835 13.383 1.00 90.12 98 PHE A C 1
ATOM 823 O O . PHE A 1 98 ? -4.058 13.439 12.990 1.00 90.12 98 PHE A O 1
ATOM 830 N N . GLY A 1 99 ? -6.244 13.006 12.828 1.00 87.81 99 GLY A N 1
ATOM 831 C CA . GLY A 1 99 ? -6.485 13.835 11.652 1.00 87.81 99 GLY A CA 1
ATOM 832 C C . GLY A 1 99 ? -6.169 13.144 10.325 1.00 87.81 99 GLY A C 1
ATOM 833 O O . GLY A 1 99 ? -6.553 13.667 9.280 1.00 87.81 99 GLY A O 1
ATOM 834 N N . GLN A 1 100 ? -5.546 11.959 10.332 1.00 88.81 100 GLN A N 1
ATOM 835 C CA . GLN A 1 100 ? -5.229 11.256 9.094 1.00 88.81 100 GLN A CA 1
ATOM 836 C C . GLN A 1 100 ? -6.507 10.797 8.375 1.00 88.81 100 GLN A C 1
ATOM 838 O O . GLN A 1 100 ? -7.378 10.147 8.964 1.00 88.81 100 GLN A O 1
ATOM 843 N N . GLN A 1 101 ? -6.601 11.123 7.083 1.00 90.69 101 GLN A N 1
ATOM 844 C CA . GLN A 1 101 ? -7.639 10.615 6.190 1.00 90.69 101 GLN A CA 1
ATOM 845 C C . GLN A 1 101 ? -7.264 9.221 5.692 1.00 90.69 101 GLN A C 1
ATOM 847 O O . GLN A 1 101 ? -6.152 8.984 5.211 1.00 90.69 101 GLN A O 1
ATOM 852 N N . VAL A 1 102 ? -8.203 8.292 5.811 1.00 89.81 102 VAL A N 1
ATOM 853 C CA . VAL A 1 102 ? -7.991 6.877 5.533 1.00 89.81 102 VAL A CA 1
ATOM 854 C C . VAL A 1 102 ? -9.156 6.282 4.761 1.00 89.81 102 VAL A C 1
ATOM 856 O O . VAL A 1 102 ? -10.312 6.611 5.009 1.00 89.81 102 VAL A O 1
ATOM 859 N N . LEU A 1 103 ? -8.844 5.344 3.873 1.00 87.94 103 LEU A N 1
ATOM 860 C CA . LEU A 1 103 ? -9.816 4.436 3.287 1.00 87.94 103 LEU A CA 1
ATOM 861 C C . LEU A 1 103 ? -9.895 3.184 4.161 1.00 87.94 103 LEU A C 1
ATOM 863 O O . LEU A 1 103 ? -8.904 2.466 4.332 1.00 87.94 103 LEU A O 1
ATOM 867 N N . VAL A 1 104 ? -11.071 2.920 4.723 1.00 87.25 104 VAL A N 1
ATOM 868 C CA . VAL A 1 104 ? -11.283 1.832 5.682 1.00 87.25 104 VAL A CA 1
ATOM 869 C C . VAL A 1 104 ? -12.217 0.794 5.088 1.00 87.25 104 VAL A C 1
ATOM 871 O O . VAL A 1 104 ? -13.326 1.119 4.672 1.00 87.25 104 VAL A O 1
ATOM 874 N N . TYR A 1 105 ? -11.808 -0.469 5.147 1.00 84.31 105 TYR A N 1
ATOM 875 C CA . TYR A 1 105 ? -12.662 -1.620 4.885 1.00 84.31 105 TYR A CA 1
ATOM 876 C C . TYR A 1 105 ? -13.022 -2.273 6.211 1.00 84.31 105 TYR A C 1
ATOM 878 O O . TYR A 1 105 ? -12.141 -2.742 6.940 1.00 84.31 105 TYR A O 1
ATOM 886 N N . TYR A 1 106 ? -14.308 -2.309 6.539 1.00 83.62 106 TYR A N 1
ATOM 887 C CA . TYR A 1 106 ? -14.775 -2.764 7.842 1.00 83.62 106 TYR A CA 1
ATOM 888 C C . TYR A 1 106 ? -16.047 -3.601 7.764 1.00 83.62 106 TYR A C 1
ATOM 890 O O . TYR A 1 106 ? -16.852 -3.497 6.839 1.00 83.62 106 TYR A O 1
ATOM 898 N N . LEU A 1 107 ? -16.239 -4.434 8.782 1.00 83.56 107 LEU A N 1
ATOM 899 C CA . LEU A 1 107 ? -17.459 -5.206 8.980 1.00 83.56 107 LEU A CA 1
ATOM 900 C C . LEU A 1 107 ? -18.463 -4.364 9.764 1.00 83.56 107 LEU A C 1
ATOM 902 O O . LEU A 1 107 ? -18.201 -3.972 10.904 1.00 83.56 107 LEU A O 1
ATOM 906 N N . ARG A 1 108 ? -19.606 -4.047 9.147 1.00 80.81 108 ARG A N 1
ATOM 907 C CA . ARG A 1 108 ? -20.533 -3.035 9.679 1.00 80.81 108 ARG A CA 1
ATOM 908 C C . ARG A 1 108 ? -21.105 -3.371 11.059 1.00 80.81 108 ARG A C 1
ATOM 910 O O . ARG A 1 108 ? -21.214 -2.458 11.876 1.00 80.81 108 ARG A O 1
ATOM 917 N N . ARG A 1 109 ? -21.494 -4.622 11.348 1.00 78.56 109 ARG A N 1
ATOM 918 C CA . ARG A 1 109 ? -22.165 -4.934 12.628 1.00 78.56 109 ARG A CA 1
ATOM 919 C C . ARG A 1 109 ? -21.168 -5.048 13.771 1.00 78.56 109 ARG A C 1
ATOM 921 O O . ARG A 1 109 ? -21.432 -4.566 14.867 1.00 78.56 109 ARG A O 1
ATOM 928 N N . THR A 1 110 ? -20.024 -5.668 13.513 1.00 78.56 110 THR A N 1
ATOM 929 C CA . THR A 1 110 ? -18.991 -5.910 14.529 1.00 78.56 110 THR A CA 1
ATOM 930 C C . THR A 1 110 ? -17.955 -4.800 14.653 1.00 78.56 110 THR A C 1
ATOM 932 O O . THR A 1 110 ? -17.172 -4.802 15.605 1.00 78.56 110 THR A O 1
ATOM 935 N N . ARG A 1 111 ? -17.965 -3.835 13.725 1.00 85.62 111 ARG A N 1
ATOM 936 C CA . ARG A 1 111 ? -17.047 -2.687 13.678 1.00 85.62 111 ARG A CA 1
ATOM 937 C C . ARG A 1 111 ? -15.579 -3.108 13.694 1.00 85.62 111 ARG A C 1
ATOM 939 O O . ARG A 1 111 ? -14.742 -2.459 14.315 1.00 85.62 111 ARG A O 1
ATOM 946 N N . TRP A 1 112 ? -15.269 -4.215 13.030 1.00 84.00 112 TRP A N 1
ATOM 947 C CA . TRP A 1 112 ? -13.897 -4.671 12.842 1.00 84.00 112 TRP A CA 1
ATOM 948 C C . TRP A 1 112 ? -13.327 -4.108 11.552 1.00 84.00 112 TRP A C 1
ATOM 950 O O . TRP A 1 112 ? -13.914 -4.297 10.487 1.00 84.00 112 TRP A O 1
ATOM 960 N N . ILE A 1 113 ? -12.177 -3.450 11.655 1.00 83.44 113 ILE A N 1
ATOM 961 C CA . ILE A 1 113 ? -11.373 -3.039 10.509 1.00 83.44 113 ILE A CA 1
ATOM 962 C C . ILE A 1 113 ? -10.647 -4.270 9.982 1.00 83.44 113 ILE A C 1
ATOM 964 O O . ILE A 1 113 ? -9.940 -4.965 10.712 1.00 83.44 113 ILE A O 1
ATOM 968 N N . VAL A 1 114 ? -10.838 -4.519 8.695 1.00 76.50 114 VAL A N 1
ATOM 969 C CA . VAL A 1 114 ? -10.207 -5.605 7.952 1.00 76.50 114 VAL A CA 1
ATOM 970 C C . VAL A 1 114 ? -8.981 -5.085 7.216 1.00 76.50 114 VAL A C 1
ATOM 972 O O . VAL A 1 114 ? -7.917 -5.696 7.285 1.00 76.50 114 VAL A O 1
ATOM 975 N N . GLN A 1 115 ? -9.141 -3.967 6.506 1.00 78.75 115 GLN A N 1
ATOM 976 C CA . GLN A 1 115 ? -8.100 -3.297 5.730 1.00 78.75 115 GLN A CA 1
ATOM 977 C C . GLN A 1 115 ? -8.191 -1.793 5.952 1.00 78.75 115 GLN A C 1
ATOM 979 O O . GLN A 1 115 ? -9.272 -1.245 6.170 1.00 78.75 115 GLN A O 1
ATOM 984 N N . LEU A 1 116 ? -7.039 -1.142 5.920 1.00 84.00 116 LEU A N 1
ATOM 985 C CA . LEU A 1 116 ? -6.893 0.274 6.197 1.00 84.00 116 LEU A CA 1
ATOM 986 C C . LEU A 1 116 ? -5.779 0.802 5.307 1.00 84.00 116 LEU A C 1
ATOM 988 O O . LEU A 1 116 ? -4.734 0.166 5.206 1.00 84.00 116 LEU A O 1
ATOM 992 N N . TYR A 1 117 ? -6.000 1.946 4.677 1.00 85.44 117 TYR A N 1
ATOM 993 C CA . TYR A 1 117 ? -5.004 2.627 3.857 1.00 85.44 117 TYR A CA 1
ATOM 994 C C . TYR A 1 117 ? -5.082 4.120 4.123 1.00 85.44 117 TYR A C 1
ATOM 996 O O . TYR A 1 117 ? -6.166 4.622 4.416 1.00 85.44 117 TYR A O 1
ATOM 1004 N N . ALA A 1 118 ? -3.971 4.839 3.978 1.00 86.00 118 ALA A N 1
ATOM 1005 C CA . ALA A 1 118 ? -4.069 6.283 3.795 1.00 86.00 118 ALA A CA 1
ATOM 1006 C C . ALA A 1 118 ? -4.894 6.580 2.538 1.00 86.00 118 ALA A C 1
ATOM 1008 O O . ALA A 1 118 ? -4.898 5.788 1.590 1.00 86.00 118 ALA A O 1
ATOM 1009 N N . HIS A 1 119 ? -5.601 7.704 2.551 1.00 82.19 119 HIS A N 1
ATOM 1010 C CA . HIS A 1 119 ? -6.386 8.149 1.410 1.00 82.19 119 HIS A CA 1
ATOM 1011 C C . HIS A 1 119 ? -5.500 8.297 0.155 1.00 82.19 119 HIS A C 1
ATOM 1013 O O . HIS A 1 119 ? -4.397 8.836 0.223 1.00 82.19 119 HIS A O 1
ATOM 1019 N N . ASP A 1 120 ? -5.980 7.818 -1.000 1.00 67.81 120 ASP A N 1
ATOM 1020 C CA . ASP A 1 120 ? -5.187 7.724 -2.241 1.00 67.81 120 ASP A CA 1
ATOM 1021 C C . ASP A 1 120 ? -4.769 9.105 -2.804 1.00 67.81 120 ASP A C 1
ATOM 1023 O O . ASP A 1 120 ? -3.838 9.191 -3.607 1.00 67.81 120 ASP A O 1
ATOM 1027 N N . GLY A 1 121 ? -5.425 10.189 -2.371 1.00 65.94 121 GLY A N 1
ATOM 1028 C CA . GLY A 1 121 ? -5.058 11.569 -2.707 1.00 65.94 121 GLY A CA 1
ATOM 1029 C C . GLY A 1 121 ? -3.820 12.108 -1.977 1.00 65.94 121 GLY A C 1
ATOM 1030 O O . GLY A 1 121 ? -3.300 13.154 -2.365 1.00 65.94 121 GLY A O 1
ATOM 1031 N N . ASP A 1 122 ? -3.326 11.414 -0.947 1.00 69.12 122 ASP A N 1
ATOM 1032 C CA . ASP A 1 122 ? -2.143 11.832 -0.196 1.00 69.12 122 ASP A CA 1
ATOM 1033 C C . ASP A 1 122 ? -0.854 11.490 -0.966 1.00 69.12 122 ASP A C 1
ATOM 1035 O O . ASP A 1 122 ? -0.312 10.384 -0.894 1.00 69.12 122 ASP A O 1
ATOM 1039 N N . GLN A 1 123 ? -0.363 12.459 -1.743 1.00 71.06 123 GLN A N 1
ATOM 1040 C CA . GLN A 1 123 ? 0.908 12.376 -2.472 1.00 71.06 123 GLN A CA 1
ATOM 1041 C C . GLN A 1 123 ? 2.103 12.829 -1.613 1.00 71.06 123 GLN A C 1
ATOM 1043 O O . GLN A 1 123 ? 3.004 13.513 -2.106 1.00 71.06 123 GLN A O 1
ATOM 1048 N N . ASN A 1 124 ? 2.110 12.478 -0.325 1.00 77.38 124 ASN A N 1
ATOM 1049 C CA . ASN A 1 124 ? 3.249 12.681 0.560 1.00 77.38 124 ASN A CA 1
ATOM 1050 C C . ASN A 1 124 ? 4.047 11.383 0.747 1.00 77.38 124 ASN A C 1
ATOM 1052 O O . ASN A 1 124 ? 3.581 10.397 1.319 1.00 77.38 124 ASN A O 1
ATOM 1056 N N . PHE A 1 125 ? 5.304 11.398 0.305 1.00 80.75 125 PHE A N 1
ATOM 1057 C CA . PHE A 1 125 ? 6.198 10.242 0.368 1.00 80.75 125 PHE A CA 1
ATOM 1058 C C . PHE A 1 125 ? 7.233 10.312 1.495 1.00 80.75 125 PHE A C 1
ATOM 1060 O O . PHE A 1 125 ? 8.184 9.526 1.508 1.00 80.75 125 PHE A O 1
ATOM 1067 N N . GLN A 1 126 ? 7.062 11.209 2.474 1.00 81.12 126 GLN A N 1
ATOM 1068 C CA . GLN A 1 126 ? 7.985 11.361 3.605 1.00 81.12 126 GLN A CA 1
ATOM 1069 C C . GLN A 1 126 ? 8.303 10.021 4.284 1.00 81.12 126 GLN A C 1
ATOM 1071 O O . GLN A 1 126 ? 9.466 9.745 4.602 1.00 81.12 126 GLN A O 1
ATOM 1076 N N . HIS A 1 127 ? 7.279 9.181 4.442 1.00 74.00 127 HIS A N 1
ATOM 1077 C CA . HIS A 1 127 ? 7.334 7.906 5.151 1.00 74.00 127 HIS A CA 1
ATOM 1078 C C . HIS A 1 127 ? 8.079 6.795 4.390 1.00 74.00 127 HIS A C 1
ATOM 1080 O O . HIS A 1 127 ? 8.453 5.793 4.996 1.00 74.00 127 HIS A O 1
ATOM 1086 N N . LEU A 1 128 ? 8.382 6.961 3.094 1.00 74.75 128 LEU A N 1
ATOM 1087 C CA . LEU A 1 128 ? 9.180 5.981 2.339 1.00 74.75 128 LEU A CA 1
ATOM 1088 C C . LEU A 1 128 ? 10.616 5.843 2.854 1.00 74.75 128 LEU A C 1
ATOM 1090 O O . LEU A 1 128 ? 11.260 4.824 2.614 1.00 74.75 128 LEU A O 1
ATOM 1094 N N . GLN A 1 129 ? 11.107 6.821 3.616 1.00 72.88 129 GLN A N 1
ATOM 1095 C CA . GLN A 1 129 ? 12.427 6.765 4.238 1.00 72.88 129 GLN A CA 1
ATOM 1096 C C . GLN A 1 129 ? 12.614 5.522 5.122 1.00 72.88 129 GLN A C 1
ATOM 1098 O O . GLN A 1 129 ? 13.680 4.912 5.088 1.00 72.88 129 GLN A O 1
ATOM 1103 N N . TYR A 1 130 ? 11.579 5.101 5.856 1.00 68.00 130 TYR A N 1
ATOM 1104 C CA . TYR A 1 130 ? 11.639 3.892 6.686 1.00 68.00 130 TYR A CA 1
ATOM 1105 C C . TYR A 1 130 ? 11.747 2.618 5.845 1.00 68.00 130 TYR A C 1
ATOM 1107 O O . TYR A 1 130 ? 12.433 1.673 6.230 1.00 68.00 130 TYR A O 1
ATOM 1115 N N . TYR A 1 131 ? 11.117 2.610 4.669 1.00 66.88 131 TYR A N 1
ATOM 1116 C CA . TYR A 1 131 ? 11.194 1.496 3.728 1.00 66.88 131 TYR A CA 1
ATOM 1117 C C . TYR A 1 131 ? 12.591 1.375 3.104 1.00 66.88 131 TYR A C 1
ATOM 1119 O O . TYR A 1 131 ? 13.117 0.277 2.965 1.00 66.88 131 TYR A O 1
ATOM 1127 N N . ILE A 1 132 ? 13.213 2.510 2.776 1.00 64.81 132 ILE A N 1
ATOM 1128 C CA . ILE A 1 132 ? 14.565 2.580 2.202 1.00 64.81 132 ILE A CA 1
ATOM 1129 C C . ILE A 1 132 ? 15.637 2.181 3.227 1.00 64.81 132 ILE A C 1
ATOM 1131 O O . ILE A 1 132 ? 16.590 1.485 2.886 1.00 64.81 132 ILE A O 1
ATOM 1135 N N . ALA A 1 133 ? 15.501 2.644 4.472 1.00 62.56 133 ALA A N 1
ATOM 1136 C CA . ALA A 1 133 ? 16.522 2.480 5.505 1.00 62.56 133 ALA A CA 1
ATOM 1137 C C . ALA A 1 133 ? 16.537 1.084 6.154 1.00 62.56 133 ALA A C 1
ATOM 1139 O O . ALA A 1 133 ? 17.522 0.722 6.798 1.00 62.56 133 ALA A O 1
ATOM 1140 N N . THR A 1 134 ? 15.465 0.298 6.013 1.00 60.81 134 THR A N 1
ATOM 1141 C CA . THR A 1 134 ? 15.340 -0.997 6.694 1.00 60.81 134 THR A CA 1
ATOM 1142 C C . THR A 1 134 ? 15.819 -2.134 5.782 1.00 60.81 134 THR A C 1
ATOM 1144 O O . THR A 1 134 ? 15.368 -2.227 4.639 1.00 60.81 134 THR A O 1
ATOM 1147 N N . PRO A 1 135 ? 16.698 -3.046 6.243 1.00 53.66 135 PRO A N 1
ATOM 1148 C CA . PRO A 1 135 ? 17.072 -4.218 5.456 1.00 53.66 135 PRO A CA 1
ATOM 1149 C C . PRO A 1 135 ? 15.831 -5.061 5.125 1.00 53.66 135 PRO A C 1
ATOM 1151 O O . PRO A 1 135 ? 14.921 -5.168 5.944 1.00 53.66 135 PRO A O 1
ATOM 1154 N N . LEU A 1 136 ? 15.833 -5.715 3.956 1.00 54.50 136 LEU A N 1
ATOM 1155 C CA . LEU A 1 136 ? 14.750 -6.522 3.345 1.00 54.50 136 LEU A CA 1
ATOM 1156 C C . LEU A 1 136 ? 14.133 -7.644 4.229 1.00 54.50 136 LEU A C 1
ATOM 1158 O O . LEU A 1 136 ? 13.331 -8.435 3.741 1.00 54.50 136 LEU A O 1
ATOM 1162 N N . ARG A 1 137 ? 14.535 -7.770 5.500 1.00 54.50 137 ARG A N 1
ATOM 1163 C CA . ARG A 1 137 ? 14.047 -8.737 6.500 1.00 54.50 137 ARG A CA 1
ATOM 1164 C C . ARG A 1 137 ? 13.794 -8.117 7.889 1.00 54.50 137 ARG A C 1
ATOM 1166 O O . ARG A 1 137 ? 13.822 -8.835 8.885 1.00 54.50 137 ARG A O 1
ATOM 1173 N N . GLY A 1 138 ? 13.619 -6.798 7.987 1.00 59.38 138 GLY A N 1
ATOM 1174 C CA . GLY A 1 138 ? 13.330 -6.098 9.244 1.00 59.38 138 GLY A CA 1
ATOM 1175 C C . GLY A 1 138 ? 11.839 -5.819 9.459 1.00 59.38 138 GLY A C 1
ATOM 1176 O O . GLY A 1 138 ? 11.074 -5.718 8.502 1.00 59.38 138 GLY A O 1
ATOM 1177 N N . ARG A 1 139 ? 11.435 -5.658 10.726 1.00 69.75 139 ARG A N 1
ATOM 1178 C CA . ARG A 1 139 ? 10.132 -5.072 11.081 1.00 69.75 139 ARG A CA 1
ATOM 1179 C C . ARG A 1 139 ? 10.177 -3.579 10.784 1.00 69.75 139 ARG A C 1
ATOM 1181 O O . ARG A 1 139 ? 11.050 -2.891 11.313 1.00 69.75 139 ARG A O 1
ATOM 1188 N N . ILE A 1 140 ? 9.250 -3.091 9.970 1.00 73.00 140 ILE A N 1
ATOM 1189 C CA . ILE A 1 140 ? 9.134 -1.664 9.660 1.00 73.00 140 ILE A CA 1
ATOM 1190 C C . ILE A 1 140 ? 8.036 -1.094 10.544 1.00 73.00 140 ILE A C 1
ATOM 1192 O O . ILE A 1 140 ? 6.913 -1.592 10.522 1.00 73.00 140 ILE A O 1
ATOM 1196 N N . TYR A 1 141 ? 8.365 -0.062 11.313 1.00 77.06 141 TYR A N 1
ATOM 1197 C CA . TYR A 1 141 ? 7.405 0.648 12.145 1.00 77.06 141 TYR A CA 1
ATOM 1198 C C . TYR A 1 141 ? 7.064 1.984 11.497 1.00 77.06 141 TYR A C 1
ATOM 1200 O O . TYR A 1 141 ? 7.960 2.762 11.177 1.00 77.06 141 TYR A O 1
ATOM 1208 N N . PHE A 1 142 ? 5.775 2.232 11.309 1.00 79.56 142 PHE A N 1
ATOM 1209 C CA . PHE A 1 142 ? 5.246 3.507 10.853 1.00 79.56 142 PHE A CA 1
ATOM 1210 C C . PHE A 1 142 ? 4.464 4.181 11.972 1.00 79.56 142 PHE A C 1
ATOM 1212 O O . PHE A 1 142 ? 3.715 3.527 12.694 1.00 79.56 142 PHE A O 1
ATOM 1219 N N . ASP A 1 143 ? 4.585 5.499 12.055 1.00 82.38 143 ASP A N 1
ATOM 1220 C CA . ASP A 1 143 ? 3.786 6.309 12.981 1.00 82.38 143 ASP A CA 1
ATOM 1221 C C . ASP A 1 143 ? 2.427 6.699 12.375 1.00 82.38 143 ASP A C 1
ATOM 1223 O O . ASP A 1 143 ? 1.531 7.141 13.086 1.00 82.38 143 ASP A O 1
ATOM 1227 N N . HIS A 1 144 ? 2.272 6.504 11.060 1.00 85.75 144 HIS A N 1
ATOM 1228 C CA . HIS A 1 144 ? 1.077 6.818 10.277 1.00 85.75 144 HIS A CA 1
ATOM 1229 C C . HIS A 1 144 ? 0.592 5.584 9.513 1.00 85.75 144 HIS A C 1
ATOM 1231 O O . HIS A 1 144 ? 1.365 4.663 9.235 1.00 85.75 144 HIS A O 1
ATOM 1237 N N . ILE A 1 145 ? -0.682 5.574 9.123 1.00 85.62 145 ILE A N 1
ATOM 1238 C CA . ILE A 1 145 ? -1.203 4.557 8.206 1.00 85.62 145 ILE A CA 1
ATOM 1239 C C . ILE A 1 145 ? -0.509 4.734 6.845 1.00 85.62 145 ILE A C 1
ATOM 1241 O O . ILE A 1 145 ? -0.559 5.832 6.293 1.00 85.62 145 ILE A O 1
ATOM 1245 N N . PRO A 1 146 ? 0.145 3.703 6.282 1.00 81.88 146 PRO A N 1
ATOM 1246 C CA . PRO A 1 146 ? 0.788 3.815 4.979 1.00 81.88 146 PRO A CA 1
ATOM 1247 C C . PRO A 1 146 ? -0.246 3.903 3.850 1.00 81.88 146 PRO A C 1
ATOM 1249 O O . PRO A 1 146 ? -1.343 3.337 3.927 1.00 81.88 146 PRO A O 1
ATOM 1252 N N . SER A 1 147 ? 0.125 4.575 2.759 1.00 81.81 147 SER A N 1
ATOM 1253 C CA . SER A 1 147 ? -0.682 4.560 1.539 1.00 81.81 147 SER A CA 1
ATOM 1254 C C . SER A 1 147 ? -0.636 3.190 0.872 1.00 81.81 147 SER A C 1
ATOM 1256 O O . SER A 1 147 ? 0.292 2.394 1.060 1.00 81.81 147 SER A O 1
ATOM 1258 N N . ARG A 1 148 ? -1.640 2.901 0.043 1.00 78.81 148 ARG A N 1
ATOM 1259 C CA . ARG A 1 148 ? -1.698 1.618 -0.655 1.00 78.81 148 ARG A CA 1
ATOM 1260 C C . ARG A 1 148 ? -0.514 1.421 -1.608 1.00 78.81 148 ARG A C 1
ATOM 1262 O O . ARG A 1 148 ? 0.011 0.313 -1.699 1.00 78.81 148 ARG A O 1
ATOM 1269 N N . LEU A 1 149 ? -0.030 2.500 -2.230 1.00 81.19 149 LEU A N 1
ATOM 1270 C CA . LEU A 1 149 ? 1.181 2.473 -3.052 1.00 81.19 149 LEU A CA 1
ATOM 1271 C C . LEU A 1 149 ? 2.397 1.975 -2.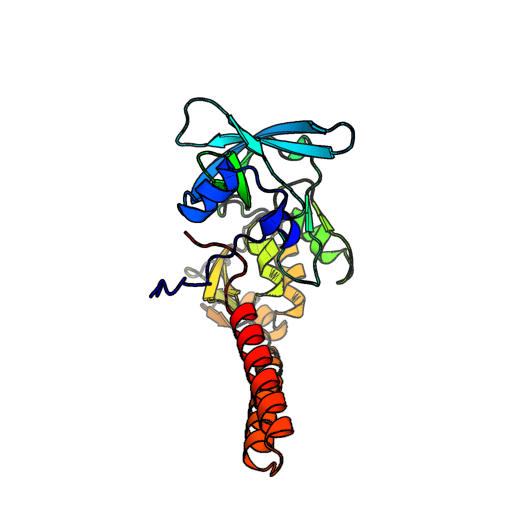258 1.00 81.19 149 LEU A C 1
ATOM 1273 O O . LEU A 1 149 ? 3.137 1.141 -2.769 1.00 81.19 149 LEU A O 1
ATOM 1277 N N . MET A 1 150 ? 2.585 2.430 -1.012 1.00 78.56 150 MET A N 1
ATOM 1278 C CA . MET A 1 150 ? 3.707 1.983 -0.172 1.00 78.56 150 MET A CA 1
ATOM 1279 C C . MET A 1 150 ? 3.678 0.468 0.059 1.00 78.56 150 MET A C 1
ATOM 1281 O O . MET A 1 150 ? 4.715 -0.189 0.009 1.00 78.56 150 MET A O 1
ATOM 1285 N N . LEU A 1 151 ? 2.485 -0.093 0.269 1.00 75.94 151 LEU A N 1
ATOM 1286 C CA . LEU A 1 151 ? 2.289 -1.532 0.464 1.00 75.94 151 LEU A CA 1
ATOM 1287 C C . LEU A 1 151 ? 2.505 -2.336 -0.825 1.00 75.94 151 LEU A C 1
ATOM 1289 O O . LEU A 1 151 ? 2.894 -3.503 -0.772 1.00 75.94 151 LEU A O 1
ATOM 1293 N N . ASP A 1 152 ? 2.249 -1.714 -1.974 1.00 77.69 152 ASP A N 1
ATOM 1294 C CA . ASP A 1 152 ? 2.378 -2.324 -3.294 1.00 77.69 152 ASP A CA 1
ATOM 1295 C C . ASP A 1 152 ? 3.744 -2.107 -3.951 1.00 77.69 152 ASP A C 1
ATOM 1297 O O . ASP A 1 152 ? 3.990 -2.708 -4.996 1.00 77.69 152 ASP A O 1
ATOM 1301 N N . LEU A 1 153 ? 4.657 -1.331 -3.351 1.00 79.19 153 LEU A N 1
ATOM 1302 C CA . LEU A 1 153 ? 6.009 -1.111 -3.883 1.00 79.19 153 LEU A CA 1
ATOM 1303 C C . LEU A 1 153 ? 6.731 -2.406 -4.307 1.00 79.19 153 LEU A C 1
ATOM 1305 O O . LEU A 1 153 ? 7.235 -2.446 -5.431 1.00 79.19 153 LEU A O 1
ATOM 1309 N N . PRO A 1 154 ? 6.744 -3.496 -3.505 1.00 75.44 154 PRO A N 1
ATOM 1310 C CA . PRO A 1 154 ? 7.385 -4.753 -3.907 1.00 75.44 154 PRO A CA 1
ATOM 1311 C C . PRO A 1 154 ? 6.732 -5.433 -5.118 1.00 75.44 154 PRO A C 1
ATOM 1313 O O . PRO A 1 154 ? 7.296 -6.367 -5.685 1.00 75.44 154 PRO A O 1
ATOM 1316 N N . ARG A 1 155 ? 5.507 -5.031 -5.465 1.00 74.31 155 ARG A N 1
ATOM 1317 C CA . ARG A 1 155 ? 4.674 -5.631 -6.510 1.00 74.31 155 ARG A CA 1
ATOM 1318 C C . ARG A 1 155 ? 4.649 -4.808 -7.790 1.00 74.31 155 ARG A C 1
ATOM 1320 O O . ARG A 1 155 ? 3.999 -5.232 -8.745 1.00 74.31 155 ARG A O 1
ATOM 1327 N N . ILE A 1 156 ? 5.310 -3.653 -7.824 1.00 81.06 156 ILE A N 1
ATOM 1328 C CA . ILE A 1 156 ? 5.429 -2.836 -9.032 1.00 81.06 156 ILE A CA 1
ATOM 1329 C C . ILE A 1 156 ? 6.300 -3.580 -10.044 1.00 81.06 156 ILE A C 1
ATOM 1331 O O . ILE A 1 156 ? 7.400 -4.028 -9.730 1.00 81.06 156 ILE A O 1
ATOM 1335 N N . VAL A 1 157 ? 5.789 -3.717 -11.266 1.00 80.38 157 VAL A N 1
ATOM 1336 C CA . VAL A 1 157 ? 6.471 -4.428 -12.362 1.00 80.38 157 VAL A CA 1
ATOM 1337 C C . VAL A 1 157 ? 6.763 -3.500 -13.527 1.00 80.38 157 VAL A C 1
ATOM 1339 O O . VAL A 1 157 ? 7.767 -3.670 -14.213 1.00 80.38 157 VAL A O 1
ATOM 1342 N N . HIS A 1 158 ? 5.893 -2.520 -13.758 1.00 86.00 158 HIS A N 1
ATOM 1343 C CA . HIS A 1 158 ? 6.010 -1.614 -14.886 1.00 86.00 158 HIS A CA 1
ATOM 1344 C C . HIS A 1 158 ? 5.978 -0.166 -14.415 1.00 86.00 158 HIS A C 1
ATOM 1346 O O . HIS A 1 158 ? 5.168 0.205 -13.566 1.00 86.00 158 HIS A O 1
ATOM 1352 N N . ILE A 1 159 ? 6.874 0.640 -14.975 1.00 90.12 159 ILE A N 1
ATOM 1353 C CA . ILE A 1 159 ? 7.031 2.057 -14.673 1.00 90.12 159 ILE A CA 1
ATOM 1354 C C . ILE A 1 159 ? 7.132 2.773 -16.014 1.00 90.12 159 ILE A C 1
ATOM 1356 O O . ILE A 1 159 ? 8.058 2.534 -16.793 1.00 90.12 159 ILE A O 1
ATOM 1360 N N . GLN A 1 160 ? 6.175 3.653 -16.268 1.00 91.19 160 GLN A N 1
ATOM 1361 C CA . GLN A 1 160 ? 6.137 4.499 -17.449 1.00 91.19 160 GLN A CA 1
ATOM 1362 C C . GLN A 1 160 ? 6.133 5.957 -17.004 1.00 91.19 160 GLN A C 1
ATOM 1364 O O . GLN A 1 160 ? 5.348 6.345 -16.144 1.00 91.19 160 GLN A O 1
ATOM 1369 N N . ALA A 1 161 ? 7.002 6.770 -17.589 1.00 90.94 161 ALA A N 1
ATOM 1370 C CA . ALA A 1 161 ? 6.959 8.212 -17.425 1.00 90.94 161 ALA A CA 1
ATOM 1371 C C . ALA A 1 161 ? 6.176 8.829 -18.589 1.00 90.94 161 ALA A C 1
ATOM 1373 O O . ALA A 1 161 ? 6.338 8.415 -19.738 1.00 90.94 161 ALA A O 1
ATOM 1374 N N . SER A 1 162 ? 5.311 9.795 -18.291 1.00 90.62 162 SER A N 1
ATOM 1375 C CA . SER A 1 162 ? 4.531 10.526 -19.293 1.00 90.62 162 SER A CA 1
ATOM 1376 C C . SER A 1 162 ? 4.411 12.004 -18.947 1.00 90.62 162 SER A C 1
ATOM 1378 O O . SER A 1 162 ? 4.094 12.333 -17.802 1.00 90.62 162 SER A O 1
ATOM 1380 N N . ARG A 1 163 ? 4.610 12.882 -19.927 1.00 88.25 163 ARG A N 1
ATOM 1381 C CA . ARG A 1 163 ? 4.343 14.323 -19.840 1.00 88.25 163 ARG A CA 1
ATOM 1382 C C . ARG A 1 163 ? 2.933 14.609 -20.353 1.00 88.25 163 ARG A C 1
ATOM 1384 O O . ARG A 1 163 ? 2.481 13.972 -21.302 1.00 88.25 163 ARG A O 1
ATOM 1391 N N . GLU A 1 164 ? 2.232 15.508 -19.674 1.00 78.06 164 GLU A N 1
ATOM 1392 C CA . GLU A 1 164 ? 1.056 16.178 -20.232 1.00 78.06 164 GLU A CA 1
ATOM 1393 C C . GLU A 1 164 ? 1.551 17.550 -20.696 1.00 78.06 164 GLU A C 1
ATOM 1395 O O . GLU A 1 164 ? 2.091 18.316 -19.891 1.00 78.06 164 GLU A O 1
ATOM 1400 N N . ASP A 1 165 ? 1.443 17.787 -22.004 1.00 67.31 165 ASP A N 1
ATOM 1401 C CA . ASP A 1 165 ? 1.912 18.981 -22.718 1.00 67.31 165 ASP A CA 1
ATOM 1402 C C . ASP A 1 165 ? 3.439 19.221 -22.642 1.00 67.31 165 ASP A C 1
ATOM 1404 O O . ASP A 1 165 ? 4.159 18.491 -21.954 1.00 67.31 165 ASP A O 1
ATOM 1408 N N . ASP A 1 166 ? 3.954 20.247 -23.337 1.00 63.19 166 ASP A N 1
ATOM 1409 C CA . ASP A 1 166 ? 5.385 20.651 -23.388 1.00 63.19 166 ASP A CA 1
ATOM 1410 C C . ASP A 1 166 ? 5.941 21.152 -22.032 1.00 63.19 166 ASP A C 1
ATOM 1412 O O . ASP A 1 166 ? 6.913 21.906 -21.938 1.00 63.19 166 ASP A O 1
ATOM 1416 N N . SER A 1 167 ? 5.306 20.756 -20.933 1.00 65.88 167 SER A N 1
ATOM 1417 C CA . SER A 1 167 ? 5.685 21.127 -19.587 1.00 65.88 167 SER A CA 1
ATOM 1418 C C . SER A 1 167 ? 6.893 20.304 -19.098 1.00 65.88 167 SER A C 1
ATOM 1420 O O . SER A 1 167 ? 7.024 19.101 -19.361 1.00 65.88 167 SER A O 1
ATOM 1422 N N . PRO A 1 168 ? 7.792 20.906 -18.293 1.00 70.56 168 PRO A N 1
ATOM 1423 C CA . PRO A 1 168 ? 8.893 20.172 -17.667 1.00 70.56 168 PRO A CA 1
ATOM 1424 C C . PRO A 1 168 ? 8.390 19.145 -16.638 1.00 70.56 168 PRO A C 1
ATOM 1426 O O . PRO A 1 168 ? 9.161 18.295 -16.185 1.00 70.56 168 PRO A O 1
ATOM 1429 N N . THR A 1 169 ? 7.104 19.194 -16.285 1.00 84.75 169 THR A N 1
ATOM 1430 C CA . THR A 1 169 ? 6.458 18.242 -15.394 1.00 84.75 169 THR A CA 1
ATOM 1431 C C . THR A 1 169 ? 6.137 16.928 -16.079 1.00 84.75 169 THR A C 1
ATOM 1433 O O . THR A 1 169 ? 5.654 16.883 -17.203 1.00 84.75 169 THR A O 1
ATOM 1436 N N . TYR A 1 170 ? 6.359 15.836 -15.358 1.00 88.00 170 TYR A N 1
ATOM 1437 C CA . TYR A 1 170 ? 5.992 14.503 -15.801 1.00 88.00 170 TYR A CA 1
ATOM 1438 C C . TYR A 1 170 ? 5.256 13.757 -14.695 1.00 88.00 170 TYR A C 1
ATOM 1440 O O . TYR A 1 170 ? 5.330 14.074 -13.507 1.00 88.00 170 TYR A O 1
ATOM 1448 N N . THR A 1 171 ? 4.529 12.738 -15.118 1.00 90.69 171 THR A N 1
ATOM 1449 C CA . THR A 1 171 ? 3.794 11.821 -14.263 1.00 90.69 171 THR A CA 1
ATOM 1450 C C . THR A 1 171 ? 4.385 10.428 -14.409 1.00 90.69 171 THR A C 1
ATOM 1452 O O . THR A 1 171 ? 4.669 9.981 -15.520 1.00 90.69 171 THR A O 1
ATOM 1455 N N . LEU A 1 172 ? 4.581 9.739 -13.290 1.00 90.69 172 LEU A N 1
ATOM 1456 C CA . LEU A 1 172 ? 4.924 8.325 -13.269 1.00 90.69 172 LEU A CA 1
ATOM 1457 C C . LEU A 1 172 ? 3.644 7.501 -13.184 1.00 90.69 172 LEU A C 1
ATOM 1459 O O . LEU A 1 172 ? 2.853 7.653 -12.252 1.00 90.69 172 LEU A O 1
ATOM 1463 N N . LYS A 1 173 ? 3.462 6.618 -14.160 1.00 91.75 173 LYS A N 1
ATOM 1464 C CA . LYS A 1 173 ? 2.453 5.565 -14.185 1.00 91.75 173 LYS A CA 1
ATOM 1465 C C . LYS A 1 173 ? 3.112 4.271 -13.713 1.00 91.75 173 LYS A C 1
ATOM 1467 O O . LYS A 1 173 ? 3.952 3.700 -14.407 1.00 91.75 173 LYS A O 1
ATOM 1472 N N . LEU A 1 174 ? 2.752 3.828 -12.515 1.00 89.62 174 LEU A N 1
ATOM 1473 C CA . LEU A 1 174 ? 3.251 2.600 -11.895 1.00 89.62 174 LEU A CA 1
ATOM 1474 C C . LEU A 1 174 ? 2.189 1.518 -12.056 1.00 89.62 174 LEU A C 1
ATOM 1476 O O . LEU A 1 174 ? 1.036 1.757 -11.714 1.00 89.62 174 LEU A O 1
ATOM 1480 N N . SER A 1 175 ? 2.561 0.339 -12.549 1.00 86.88 175 SER A N 1
ATOM 1481 C CA . SER A 1 175 ? 1.650 -0.806 -12.676 1.00 86.88 175 SER A CA 1
ATOM 1482 C C . SER A 1 175 ? 2.130 -1.965 -11.814 1.00 86.88 175 SER A C 1
ATOM 1484 O O . SER A 1 175 ? 3.304 -2.351 -11.873 1.00 86.88 175 SER A O 1
ATOM 1486 N N . THR A 1 176 ? 1.223 -2.536 -11.028 1.00 80.00 176 THR A N 1
ATOM 1487 C CA . THR A 1 176 ? 1.496 -3.721 -10.212 1.00 80.00 176 THR A CA 1
ATOM 1488 C C . THR A 1 176 ? 1.352 -5.010 -11.024 1.00 80.00 176 THR A C 1
ATOM 1490 O O . THR A 1 176 ? 0.715 -5.043 -12.077 1.00 80.00 176 THR A O 1
ATOM 1493 N N . ASN A 1 177 ? 1.906 -6.111 -10.514 1.00 72.38 177 ASN A N 1
ATOM 1494 C CA . ASN A 1 177 ? 1.783 -7.450 -11.108 1.00 72.38 177 ASN A CA 1
ATOM 1495 C C . ASN A 1 177 ? 0.336 -7.975 -11.192 1.00 72.38 177 ASN A C 1
ATOM 1497 O O . ASN A 1 177 ? 0.086 -8.939 -11.912 1.00 72.38 177 ASN A O 1
ATOM 1501 N N . TYR A 1 178 ? -0.591 -7.360 -10.457 1.00 67.69 178 TYR A N 1
ATOM 1502 C CA . TYR A 1 178 ? -2.006 -7.714 -10.421 1.00 67.69 178 TYR A CA 1
ATOM 1503 C C . TYR A 1 178 ? -2.899 -6.695 -11.154 1.00 67.69 178 TYR A C 1
ATOM 1505 O O . TYR A 1 178 ? -4.119 -6.796 -11.083 1.00 67.69 178 TYR A O 1
ATOM 1513 N N . GLY A 1 179 ? -2.309 -5.738 -11.882 1.00 68.94 179 GLY A N 1
ATOM 1514 C CA . GLY A 1 179 ? -3.041 -4.844 -12.786 1.00 68.94 179 GLY A CA 1
ATOM 1515 C C . GLY A 1 179 ? -3.586 -3.562 -12.157 1.00 68.94 179 GLY A C 1
ATOM 1516 O O . GLY A 1 179 ? -4.370 -2.876 -12.803 1.00 68.94 179 GLY A O 1
ATOM 1517 N N . LYS A 1 180 ? -3.179 -3.197 -10.932 1.00 78.19 180 LYS A N 1
ATOM 1518 C CA . LYS A 1 180 ? -3.491 -1.870 -10.382 1.00 78.19 180 LYS A CA 1
ATOM 1519 C C . LYS A 1 180 ? -2.488 -0.837 -10.884 1.00 78.19 180 LYS A C 1
ATOM 1521 O O . LYS A 1 180 ? -1.284 -1.098 -10.915 1.00 78.19 180 LYS A O 1
ATOM 1526 N N . TYR A 1 181 ? -2.997 0.342 -11.225 1.00 85.94 181 TYR A N 1
ATOM 1527 C CA . TYR A 1 181 ? -2.206 1.461 -11.717 1.00 85.94 181 TYR A CA 1
ATOM 1528 C C . TYR A 1 181 ? -2.220 2.619 -10.723 1.00 85.94 181 TYR A C 1
ATOM 1530 O O . TYR A 1 181 ? -3.251 2.931 -10.130 1.00 85.94 181 TYR A O 1
ATOM 1538 N N . TYR A 1 182 ? -1.074 3.270 -10.571 1.00 87.44 182 TYR A N 1
ATOM 1539 C CA . TYR A 1 182 ? -0.897 4.469 -9.762 1.00 87.44 182 TYR A CA 1
ATOM 1540 C C . TYR A 1 182 ? -0.320 5.577 -10.630 1.00 87.44 182 TYR A C 1
ATOM 1542 O O . TYR A 1 182 ? 0.612 5.335 -11.398 1.00 87.44 182 TYR A O 1
ATOM 1550 N N . ARG A 1 183 ? -0.854 6.793 -10.498 1.00 88.69 183 ARG A N 1
ATOM 1551 C CA . ARG A 1 183 ? -0.372 7.972 -11.217 1.00 88.69 183 ARG A CA 1
ATOM 1552 C C . ARG A 1 183 ? 0.170 8.994 -10.229 1.00 88.69 183 ARG A C 1
ATOM 1554 O O . ARG A 1 183 ? -0.592 9.522 -9.428 1.00 88.69 183 ARG A O 1
ATOM 1561 N N . MET A 1 184 ? 1.466 9.272 -10.306 1.00 89.31 184 MET A N 1
ATOM 1562 C CA . MET A 1 184 ? 2.154 10.170 -9.378 1.00 89.31 184 MET A CA 1
ATOM 1563 C C . MET A 1 184 ? 2.786 11.328 -10.134 1.00 89.31 184 MET A C 1
ATOM 1565 O O . MET A 1 184 ? 3.461 11.117 -11.139 1.00 89.31 184 MET A O 1
ATOM 1569 N N . SER A 1 185 ? 2.557 12.552 -9.666 1.00 87.62 185 SER A N 1
ATOM 1570 C CA . SER A 1 185 ? 3.181 13.743 -10.242 1.00 87.62 185 SER A CA 1
ATOM 1571 C C . SER A 1 185 ? 4.610 13.893 -9.735 1.00 87.62 185 SER A C 1
ATOM 1573 O O . SER A 1 185 ? 4.867 13.688 -8.551 1.00 87.62 185 SER A O 1
ATOM 1575 N N . CYS A 1 186 ? 5.533 14.335 -10.591 1.00 86.75 186 CYS A N 1
ATOM 1576 C CA . CYS A 1 186 ? 6.885 14.699 -10.160 1.00 86.75 186 CYS A CA 1
ATOM 1577 C C . CYS A 1 186 ? 6.911 15.897 -9.188 1.00 86.75 186 CYS A C 1
ATOM 1579 O O . CYS A 1 186 ? 7.935 16.155 -8.566 1.00 86.75 186 CYS A O 1
ATOM 1581 N N . LYS A 1 187 ? 5.798 16.639 -9.066 1.00 87.19 187 LYS A N 1
ATOM 1582 C CA . LYS A 1 187 ? 5.607 17.734 -8.097 1.00 87.19 187 LYS A CA 1
ATOM 1583 C C . LYS A 1 187 ? 5.126 17.259 -6.719 1.00 87.19 187 LYS A C 1
ATOM 1585 O O . LYS A 1 187 ? 4.913 18.092 -5.843 1.00 87.19 187 LYS A O 1
ATOM 1590 N N . ALA A 1 188 ? 4.907 15.958 -6.535 1.00 85.81 188 ALA A N 1
ATOM 1591 C CA . ALA A 1 188 ? 4.488 15.402 -5.256 1.00 85.81 188 ALA A CA 1
ATOM 1592 C C . ALA A 1 188 ? 5.509 15.691 -4.142 1.00 85.81 188 ALA A C 1
ATOM 1594 O O . ALA A 1 188 ? 6.716 15.803 -4.380 1.00 85.81 188 ALA A O 1
ATOM 1595 N N . VAL A 1 189 ? 5.023 15.788 -2.905 1.00 87.06 189 VAL A N 1
ATOM 1596 C CA . VAL A 1 189 ? 5.867 16.089 -1.746 1.00 87.06 189 VAL A CA 1
ATOM 1597 C C . VAL A 1 189 ? 6.762 14.882 -1.457 1.00 87.06 189 VAL A C 1
ATOM 1599 O O . VAL A 1 189 ? 6.289 13.752 -1.335 1.00 87.06 189 VAL A O 1
ATOM 1602 N N . HIS A 1 190 ? 8.072 15.118 -1.353 1.00 86.69 190 HIS A N 1
ATOM 1603 C CA . HIS A 1 190 ? 9.097 14.076 -1.201 1.00 86.69 190 HIS A CA 1
ATOM 1604 C C . HIS A 1 190 ? 9.149 13.040 -2.340 1.00 86.69 190 HIS A C 1
ATOM 1606 O O . HIS A 1 190 ? 9.454 11.865 -2.121 1.00 86.69 190 HIS A O 1
ATOM 1612 N N . PHE A 1 191 ? 8.856 13.459 -3.575 1.00 87.44 191 PHE A N 1
ATOM 1613 C CA . PHE A 1 191 ? 8.942 12.593 -4.754 1.00 87.44 191 PHE A CA 1
ATOM 1614 C C . PHE A 1 191 ? 10.327 11.942 -4.943 1.00 87.44 191 PHE A C 1
ATOM 1616 O O . PHE A 1 191 ? 10.416 10.801 -5.391 1.00 87.44 191 PHE A O 1
ATOM 1623 N N . ASP A 1 192 ? 11.401 12.609 -4.524 1.00 87.44 192 ASP A N 1
ATOM 1624 C CA . ASP A 1 192 ? 12.767 12.074 -4.471 1.00 87.44 192 ASP A CA 1
ATOM 1625 C C . ASP A 1 192 ? 12.863 10.751 -3.686 1.00 87.44 192 ASP A C 1
ATOM 1627 O O . ASP A 1 192 ? 13.546 9.815 -4.108 1.00 87.44 192 ASP A O 1
ATOM 1631 N N . LYS A 1 193 ? 12.114 10.618 -2.583 1.00 87.44 193 LYS A N 1
ATOM 1632 C CA . LYS A 1 193 ? 12.054 9.372 -1.804 1.00 87.44 193 LYS A CA 1
ATOM 1633 C C . LYS A 1 193 ? 11.355 8.253 -2.573 1.00 87.44 193 LYS A C 1
ATOM 1635 O O . LYS A 1 193 ? 11.763 7.096 -2.470 1.00 87.44 193 LYS A O 1
ATOM 1640 N N . LEU A 1 194 ? 10.325 8.578 -3.356 1.00 86.88 194 LEU A N 1
ATOM 1641 C CA . LEU A 1 194 ? 9.670 7.609 -4.236 1.00 86.88 194 LEU A CA 1
ATOM 1642 C C . LEU A 1 194 ? 10.624 7.146 -5.342 1.00 86.88 194 LEU A C 1
ATOM 1644 O O . LEU A 1 194 ? 10.718 5.944 -5.587 1.00 86.88 194 LEU A O 1
ATOM 1648 N N . GLU A 1 195 ? 11.370 8.064 -5.961 1.00 87.56 195 GLU A N 1
ATOM 1649 C CA . GLU A 1 195 ? 12.389 7.707 -6.956 1.00 87.56 195 GLU A CA 1
ATOM 1650 C C . GLU A 1 195 ? 13.430 6.749 -6.375 1.00 87.56 195 GLU A C 1
ATOM 1652 O O . GLU A 1 195 ? 13.764 5.745 -7.005 1.00 87.56 195 GLU A O 1
ATOM 1657 N N . LEU A 1 196 ? 13.907 7.021 -5.157 1.00 86.00 196 LEU A N 1
ATOM 1658 C CA . LEU A 1 196 ? 14.904 6.188 -4.494 1.00 86.00 196 LEU A CA 1
ATOM 1659 C C . LEU A 1 196 ? 14.344 4.799 -4.154 1.00 86.00 196 LEU A C 1
ATOM 1661 O O . LEU A 1 196 ? 14.999 3.792 -4.422 1.00 86.00 196 LEU A O 1
ATOM 1665 N N . ALA A 1 197 ? 13.107 4.716 -3.654 1.00 82.50 197 ALA A N 1
ATOM 1666 C CA . ALA A 1 197 ? 12.443 3.436 -3.399 1.00 82.50 197 ALA A CA 1
ATOM 1667 C C . ALA A 1 197 ? 12.268 2.594 -4.681 1.00 82.50 197 ALA A C 1
ATOM 1669 O O . ALA A 1 197 ? 12.351 1.365 -4.637 1.00 82.50 197 ALA A O 1
ATOM 1670 N N . LEU A 1 198 ? 12.067 3.248 -5.830 1.00 85.69 198 LEU A N 1
ATOM 1671 C CA . LEU A 1 198 ? 11.923 2.611 -7.141 1.00 85.69 198 LEU A CA 1
ATOM 1672 C C . LEU A 1 198 ? 13.255 2.410 -7.881 1.00 85.69 198 LEU A C 1
ATOM 1674 O O . LEU A 1 198 ? 13.258 1.790 -8.942 1.00 85.69 198 LEU A O 1
ATOM 1678 N N . ALA A 1 199 ? 14.389 2.874 -7.349 1.00 84.12 199 ALA A N 1
ATOM 1679 C CA . ALA A 1 199 ? 15.668 2.909 -8.066 1.00 84.12 199 ALA A CA 1
ATOM 1680 C C . ALA A 1 199 ? 16.120 1.534 -8.589 1.00 84.12 199 ALA A C 1
ATOM 1682 O O . ALA A 1 199 ? 16.676 1.427 -9.681 1.00 84.12 199 ALA A O 1
ATOM 1683 N N . ASN A 1 200 ? 15.826 0.463 -7.846 1.00 78.94 200 ASN A N 1
ATOM 1684 C CA . ASN A 1 200 ? 16.137 -0.905 -8.267 1.00 78.94 200 ASN A CA 1
ATOM 1685 C C . ASN A 1 200 ? 15.269 -1.395 -9.437 1.00 78.94 200 ASN A C 1
ATOM 1687 O O . ASN A 1 200 ? 15.693 -2.293 -10.165 1.00 78.94 200 ASN A O 1
ATOM 1691 N N . LEU A 1 201 ? 14.077 -0.815 -9.605 1.00 81.00 201 LEU A N 1
ATOM 1692 C CA . LEU A 1 201 ? 13.117 -1.135 -10.661 1.00 81.00 201 LEU A CA 1
ATOM 1693 C C . LEU A 1 201 ? 13.280 -0.233 -11.894 1.00 81.00 201 LEU A C 1
ATOM 1695 O O . LEU A 1 201 ? 12.819 -0.598 -12.973 1.00 81.00 201 LEU A O 1
ATOM 1699 N N . ILE A 1 202 ? 13.913 0.935 -11.753 1.00 86.12 202 ILE A N 1
ATOM 1700 C CA . ILE A 1 202 ? 14.070 1.928 -12.822 1.00 86.12 202 ILE A CA 1
ATOM 1701 C C . ILE A 1 202 ? 15.346 1.672 -13.635 1.00 86.12 202 ILE A C 1
ATOM 1703 O O . ILE A 1 202 ? 16.444 1.472 -13.105 1.00 86.12 202 ILE A O 1
ATOM 1707 N N . ASP A 1 203 ? 15.214 1.680 -14.959 1.00 87.44 203 ASP A N 1
ATOM 1708 C CA . ASP A 1 203 ? 16.336 1.748 -15.884 1.00 87.44 203 ASP A CA 1
ATOM 1709 C C . ASP A 1 203 ? 16.871 3.181 -15.880 1.00 87.44 203 ASP A C 1
ATOM 1711 O O . ASP A 1 203 ? 16.271 4.103 -16.436 1.00 87.44 203 ASP A O 1
ATOM 1715 N N . PHE A 1 204 ? 18.002 3.360 -15.200 1.00 86.25 204 PHE A N 1
ATOM 1716 C CA . PHE A 1 204 ? 18.602 4.667 -14.979 1.00 86.25 204 PHE A CA 1
ATOM 1717 C C . PHE A 1 204 ? 18.941 5.388 -16.288 1.00 86.25 204 PHE A C 1
ATOM 1719 O O . PHE A 1 204 ? 18.776 6.603 -16.357 1.00 86.25 204 PHE A O 1
ATOM 1726 N N . LEU A 1 205 ? 19.379 4.664 -17.326 1.00 86.19 205 LEU A N 1
ATOM 1727 C CA . LEU A 1 205 ? 19.767 5.276 -18.599 1.00 86.19 205 LEU A CA 1
ATOM 1728 C C . LEU A 1 205 ? 18.545 5.853 -19.312 1.00 86.19 205 LEU A C 1
ATOM 1730 O O . LEU A 1 205 ? 18.523 7.044 -19.615 1.00 86.19 205 LEU A O 1
ATOM 1734 N N . ARG A 1 206 ? 17.496 5.039 -19.473 1.00 86.19 206 ARG A N 1
ATOM 1735 C CA . ARG A 1 206 ? 16.229 5.468 -20.088 1.00 86.19 206 ARG A CA 1
ATOM 1736 C C . ARG A 1 206 ? 15.557 6.579 -19.298 1.00 86.19 206 ARG A C 1
ATOM 1738 O O . ARG A 1 206 ? 14.995 7.509 -19.870 1.00 86.19 206 ARG A O 1
ATOM 1745 N N . TYR A 1 207 ? 15.618 6.498 -17.971 1.00 89.75 207 TYR A N 1
ATOM 1746 C CA . TYR A 1 207 ? 15.020 7.518 -17.124 1.00 89.75 207 TYR A CA 1
ATOM 1747 C C . TYR A 1 207 ? 15.751 8.855 -17.225 1.00 89.75 207 TYR A C 1
ATOM 1749 O O . TYR A 1 207 ? 15.124 9.910 -17.320 1.00 89.75 207 TYR A O 1
ATOM 1757 N N . ARG A 1 208 ? 17.084 8.813 -17.246 1.00 87.94 208 ARG A N 1
ATOM 1758 C CA . ARG A 1 208 ? 17.923 9.992 -17.441 1.00 87.94 208 ARG A CA 1
ATOM 1759 C C . ARG A 1 208 ? 17.697 10.620 -18.817 1.00 87.94 208 ARG A C 1
ATOM 1761 O O . ARG A 1 208 ? 17.573 11.838 -18.904 1.00 87.94 208 ARG A O 1
ATOM 1768 N N . GLU A 1 209 ? 17.605 9.807 -19.864 1.00 89.19 209 GLU A N 1
ATOM 1769 C CA . GLU A 1 209 ? 17.317 10.259 -21.227 1.00 89.19 209 GLU A CA 1
ATOM 1770 C C . GLU A 1 209 ? 15.977 11.002 -21.305 1.00 89.19 209 GLU A C 1
ATOM 1772 O O . GLU A 1 209 ? 15.937 12.127 -21.800 1.00 89.19 209 GLU A O 1
ATOM 1777 N N . PHE A 1 210 ? 14.921 10.445 -20.704 1.00 88.62 210 PHE A N 1
ATOM 1778 C CA . PHE A 1 210 ? 13.605 11.083 -20.591 1.00 88.62 210 PHE A CA 1
ATOM 1779 C C . PHE A 1 210 ? 13.619 12.399 -19.786 1.00 88.62 210 PHE A C 1
ATOM 1781 O O . PHE A 1 210 ? 12.880 13.340 -20.088 1.00 88.62 210 PHE A O 1
ATOM 1788 N N . LYS A 1 211 ? 14.448 12.490 -18.737 1.00 87.12 211 LYS A N 1
ATOM 1789 C CA . LYS A 1 211 ? 14.591 13.731 -17.958 1.00 87.12 211 LYS A CA 1
ATOM 1790 C C . LYS A 1 211 ? 15.299 14.835 -18.747 1.00 87.12 211 LYS A C 1
ATOM 1792 O O . LYS A 1 211 ? 14.937 15.995 -18.576 1.00 87.12 211 LYS A O 1
ATOM 1797 N N . HIS A 1 212 ? 16.291 14.488 -19.569 1.00 86.81 212 HIS A N 1
ATOM 1798 C CA . HIS A 1 212 ? 17.090 15.460 -20.323 1.00 86.81 212 HIS A CA 1
ATOM 1799 C C . HIS A 1 212 ? 16.475 15.876 -21.665 1.00 86.81 212 HIS A C 1
ATOM 1801 O O . HIS A 1 212 ? 16.758 16.982 -22.111 1.00 86.81 212 HIS A O 1
ATOM 1807 N N . HIS A 1 213 ? 15.635 15.039 -22.279 1.00 86.44 213 HIS A N 1
ATOM 1808 C CA . HIS A 1 213 ? 14.977 15.341 -23.552 1.00 86.44 213 HIS A CA 1
ATOM 1809 C C . HIS A 1 213 ? 13.483 15.622 -23.323 1.00 86.44 213 HIS A C 1
ATOM 1811 O O . HIS A 1 213 ? 12.699 14.677 -23.192 1.00 86.44 213 HIS A O 1
ATOM 1817 N N . PRO A 1 214 ? 13.067 16.901 -23.240 1.00 80.88 214 PRO A N 1
ATOM 1818 C CA . PRO A 1 214 ? 11.668 17.264 -23.004 1.00 80.88 214 PRO A CA 1
ATOM 1819 C C . PRO A 1 214 ? 10.739 16.841 -24.152 1.00 80.88 214 PRO A C 1
ATOM 1821 O O . PRO A 1 214 ? 9.561 16.607 -23.901 1.00 80.88 214 PRO A O 1
ATOM 1824 N N . ASP A 1 215 ? 11.282 16.644 -25.358 1.00 82.56 215 ASP A N 1
ATOM 1825 C CA . ASP A 1 215 ? 10.556 16.191 -26.554 1.00 82.56 215 ASP A CA 1
ATOM 1826 C C . ASP A 1 215 ? 9.941 14.788 -26.385 1.00 82.56 215 ASP A C 1
ATOM 1828 O O . ASP A 1 215 ? 8.993 14.408 -27.078 1.00 82.56 215 ASP A O 1
ATOM 1832 N N . ILE A 1 216 ? 10.470 13.987 -25.453 1.00 82.56 216 ILE A N 1
ATOM 1833 C CA . ILE A 1 216 ? 9.961 12.646 -25.182 1.00 82.56 216 ILE A CA 1
ATOM 1834 C C . ILE A 1 216 ? 8.696 12.757 -24.327 1.00 82.56 216 ILE A C 1
ATOM 1836 O O . ILE A 1 216 ? 8.750 12.899 -23.103 1.00 82.56 216 ILE A O 1
ATOM 1840 N N . GLN A 1 217 ? 7.536 12.615 -24.969 1.00 84.69 217 GLN A N 1
ATOM 1841 C CA . GLN A 1 217 ? 6.244 12.653 -24.278 1.00 84.69 217 GLN A CA 1
ATOM 1842 C C . GLN A 1 217 ? 6.022 11.441 -23.369 1.00 84.69 217 GLN A C 1
ATOM 1844 O O . GLN A 1 217 ? 5.435 11.570 -22.295 1.00 84.69 217 GLN A O 1
ATOM 1849 N N . GLN A 1 218 ? 6.466 10.250 -23.781 1.00 87.94 218 GLN A N 1
ATOM 1850 C CA . GLN A 1 218 ? 6.274 9.014 -23.022 1.00 87.94 218 GLN A CA 1
ATOM 1851 C C . GLN A 1 218 ? 7.483 8.088 -23.147 1.00 87.94 218 GLN A C 1
ATOM 1853 O O . GLN A 1 218 ? 7.992 7.871 -24.243 1.00 87.94 218 GLN A O 1
ATOM 1858 N N . ALA A 1 219 ? 7.904 7.491 -22.031 1.00 87.75 219 ALA A N 1
ATOM 1859 C CA . ALA A 1 219 ? 8.982 6.507 -22.007 1.00 87.75 219 ALA A CA 1
ATOM 1860 C C . ALA A 1 219 ? 8.703 5.392 -20.995 1.00 87.75 219 ALA A C 1
ATOM 1862 O O . ALA A 1 219 ? 8.315 5.641 -19.852 1.00 87.75 219 ALA A O 1
ATOM 1863 N N . VAL A 1 220 ? 8.947 4.145 -21.401 1.00 88.69 220 VAL A N 1
ATOM 1864 C CA . VAL A 1 220 ? 8.975 3.002 -20.480 1.00 88.69 220 VAL A CA 1
ATOM 1865 C C . VAL A 1 220 ? 10.344 2.956 -19.813 1.00 88.69 220 VAL A C 1
ATOM 1867 O O . VAL A 1 220 ? 11.352 2.666 -20.459 1.00 88.69 220 VAL A O 1
ATOM 1870 N N . ILE A 1 221 ? 10.359 3.223 -18.510 1.00 90.31 221 ILE A N 1
ATOM 1871 C CA . ILE A 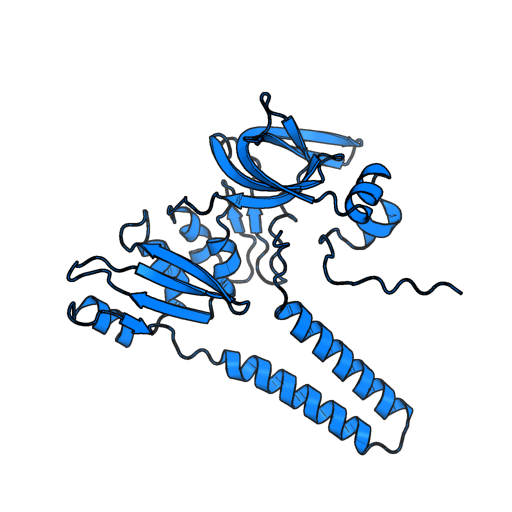1 221 ? 11.579 3.361 -17.706 1.00 90.31 221 ILE A CA 1
ATOM 1872 C C . ILE A 1 221 ? 11.766 2.204 -16.724 1.00 90.31 221 ILE A C 1
ATOM 1874 O O . ILE A 1 221 ? 12.692 2.227 -15.925 1.00 90.31 221 ILE A O 1
ATOM 1878 N N . SER A 1 222 ? 10.901 1.190 -16.744 1.00 85.00 222 SER A N 1
ATOM 1879 C CA . SER A 1 222 ? 11.126 -0.034 -15.976 1.00 85.00 222 SER A CA 1
ATOM 1880 C C . SER A 1 222 ? 12.322 -0.805 -16.527 1.00 85.00 222 SER A C 1
ATOM 1882 O O . SER A 1 222 ? 12.389 -1.053 -17.734 1.00 85.00 222 SER A O 1
ATOM 1884 N N . ARG A 1 223 ? 13.209 -1.276 -15.644 1.00 80.75 223 ARG A N 1
ATOM 1885 C CA . ARG A 1 223 ? 14.151 -2.345 -15.982 1.00 80.75 223 ARG A CA 1
ATOM 1886 C C . ARG A 1 223 ? 13.360 -3.560 -16.430 1.00 80.75 223 ARG A C 1
ATOM 1888 O O . ARG A 1 223 ? 12.335 -3.902 -15.838 1.00 80.75 223 ARG A O 1
ATOM 1895 N N . ASN A 1 224 ? 13.884 -4.255 -17.431 1.00 65.25 224 ASN A N 1
ATOM 1896 C CA . ASN A 1 224 ? 13.403 -5.581 -17.786 1.00 65.25 224 ASN A CA 1
ATOM 1897 C C . ASN A 1 224 ? 13.694 -6.524 -16.611 1.00 65.25 224 ASN A C 1
ATOM 1899 O O . ASN A 1 224 ? 14.770 -7.110 -16.513 1.00 65.25 224 ASN A O 1
ATOM 1903 N N . HIS A 1 225 ? 12.761 -6.624 -15.665 1.00 55.94 225 HIS A N 1
ATOM 1904 C CA . HIS A 1 225 ? 12.925 -7.512 -14.529 1.00 55.94 225 HIS A CA 1
ATOM 1905 C C . HIS A 1 225 ? 12.864 -8.972 -14.992 1.00 55.94 225 HIS A C 1
ATOM 1907 O O . HIS A 1 225 ? 11.940 -9.353 -15.715 1.00 55.94 225 HIS A O 1
ATOM 1913 N N . PRO A 1 226 ? 13.742 -9.850 -14.477 1.00 49.25 226 PRO A N 1
ATOM 1914 C CA . PRO A 1 226 ? 13.678 -11.286 -14.734 1.00 49.25 226 PRO A CA 1
ATOM 1915 C C . PRO A 1 226 ? 12.488 -11.973 -14.029 1.00 49.25 226 PRO A C 1
ATOM 1917 O O . PRO A 1 226 ? 12.466 -13.192 -13.894 1.00 49.25 226 PRO A O 1
ATOM 1920 N N . PHE A 1 227 ? 11.463 -11.240 -13.576 1.00 49.28 227 PHE A N 1
ATOM 1921 C CA . PHE A 1 227 ? 10.255 -11.832 -12.986 1.00 49.28 227 PHE A CA 1
ATOM 1922 C C . PHE A 1 227 ? 9.454 -12.675 -13.987 1.00 49.28 227 PHE A C 1
ATOM 1924 O O . PHE A 1 227 ? 8.790 -13.626 -13.567 1.00 49.28 227 PHE A O 1
ATOM 1931 N N . LEU A 1 228 ? 9.595 -12.405 -15.294 1.00 49.34 228 LEU A N 1
ATOM 1932 C CA . LEU A 1 228 ? 9.169 -13.328 -16.350 1.00 49.34 228 LEU A CA 1
ATOM 1933 C C . LEU A 1 228 ? 9.751 -14.731 -16.109 1.00 49.34 228 LEU A C 1
ATOM 1935 O O . LEU A 1 228 ? 9.000 -15.701 -16.129 1.00 49.34 228 LEU A O 1
ATOM 1939 N N . TYR A 1 229 ? 11.035 -14.836 -15.744 1.00 48.56 229 TYR A N 1
ATOM 1940 C CA . TYR A 1 229 ? 11.716 -16.111 -15.496 1.00 48.56 229 TYR A CA 1
ATOM 1941 C C . TYR A 1 229 ? 11.343 -16.782 -14.173 1.00 48.56 229 TYR A C 1
ATOM 1943 O O . TYR A 1 229 ? 11.339 -18.007 -14.107 1.00 48.56 229 TYR A O 1
ATOM 1951 N N . ARG A 1 230 ? 10.986 -16.032 -13.122 1.00 52.56 230 ARG A N 1
ATOM 1952 C CA . ARG A 1 230 ? 10.592 -16.640 -11.834 1.00 52.56 230 ARG A CA 1
ATOM 1953 C C . ARG A 1 230 ? 9.294 -17.440 -11.962 1.00 52.56 230 ARG A C 1
ATOM 1955 O O . ARG A 1 230 ? 9.180 -18.528 -11.405 1.00 52.56 230 ARG A O 1
ATOM 1962 N N . ASN A 1 231 ? 8.343 -16.924 -12.738 1.00 56.47 231 ASN A N 1
ATOM 1963 C CA . ASN A 1 231 ? 7.142 -17.673 -13.089 1.00 56.47 231 ASN A CA 1
ATOM 1964 C C . ASN A 1 231 ? 7.430 -18.744 -14.144 1.00 56.47 231 ASN A C 1
ATOM 1966 O O . ASN A 1 231 ? 6.860 -19.822 -14.045 1.00 56.47 231 ASN A O 1
ATOM 1970 N N . LEU A 1 232 ? 8.337 -18.494 -15.094 1.00 64.94 232 LEU A N 1
ATOM 1971 C CA . LEU A 1 232 ? 8.748 -19.485 -16.092 1.00 64.94 232 LEU A CA 1
ATOM 1972 C C . LEU A 1 232 ? 9.338 -20.738 -15.437 1.00 64.94 232 LEU A C 1
ATOM 1974 O O . LEU A 1 232 ? 8.944 -21.831 -15.807 1.00 64.94 232 LEU A O 1
ATOM 1978 N N . LEU A 1 233 ? 10.179 -20.587 -14.409 1.00 70.38 233 LEU A N 1
ATOM 1979 C CA . LEU A 1 233 ? 10.744 -21.697 -13.632 1.00 70.38 233 LEU A CA 1
ATOM 1980 C C . LEU A 1 233 ? 9.654 -22.463 -12.864 1.00 70.38 233 LEU A C 1
ATOM 1982 O O . LEU A 1 233 ? 9.647 -23.687 -12.828 1.00 70.38 233 LEU A O 1
ATOM 1986 N N . ASN A 1 234 ? 8.673 -21.758 -12.297 1.00 69.19 234 ASN A N 1
ATOM 1987 C CA . ASN A 1 234 ? 7.535 -22.414 -11.654 1.00 69.19 234 ASN A CA 1
ATOM 1988 C C . ASN A 1 234 ? 6.643 -23.156 -12.670 1.00 69.19 234 ASN A C 1
ATOM 1990 O O . ASN A 1 234 ? 6.186 -24.259 -12.382 1.00 69.19 234 ASN A O 1
ATOM 1994 N N . TYR A 1 235 ? 6.408 -22.587 -13.857 1.00 76.44 235 TYR A N 1
ATOM 1995 C CA . TYR A 1 235 ? 5.649 -23.243 -14.925 1.00 76.44 235 TYR A CA 1
ATOM 1996 C C . TYR A 1 235 ? 6.421 -24.409 -15.549 1.00 76.44 235 TYR A C 1
ATOM 1998 O O . TYR A 1 235 ? 5.806 -25.429 -15.844 1.00 76.44 235 TYR A O 1
ATOM 2006 N N . THR A 1 236 ? 7.746 -24.312 -15.698 1.00 80.56 236 THR A N 1
ATOM 2007 C CA . THR A 1 236 ? 8.578 -25.433 -16.156 1.00 80.56 236 THR A CA 1
ATOM 2008 C C . THR A 1 236 ? 8.608 -26.547 -15.121 1.00 80.56 236 THR A C 1
ATOM 2010 O O . THR A 1 236 ? 8.544 -27.711 -15.494 1.00 80.56 236 THR A O 1
ATOM 2013 N N . LEU A 1 237 ? 8.618 -26.216 -13.828 1.00 82.19 237 LEU A N 1
ATOM 2014 C CA . LEU A 1 237 ? 8.547 -27.197 -12.749 1.00 82.19 237 LEU A CA 1
ATOM 2015 C C . LEU A 1 237 ? 7.170 -27.878 -12.689 1.00 82.19 237 LEU A C 1
ATOM 2017 O O . LEU A 1 237 ? 7.105 -29.090 -12.515 1.00 82.19 237 LEU A O 1
ATOM 2021 N N . ILE A 1 238 ? 6.074 -27.144 -12.920 1.00 81.62 238 ILE A N 1
ATOM 2022 C CA . ILE A 1 238 ? 4.735 -27.737 -13.095 1.00 81.62 238 ILE A CA 1
ATOM 2023 C C . ILE A 1 238 ? 4.706 -28.656 -14.322 1.00 81.62 238 ILE A C 1
ATOM 2025 O O . ILE A 1 238 ? 4.224 -29.781 -14.221 1.00 81.62 238 ILE A O 1
ATOM 2029 N N . ALA A 1 239 ? 5.242 -28.210 -15.461 1.00 84.06 239 ALA A N 1
ATOM 2030 C CA . ALA A 1 239 ? 5.303 -29.017 -16.676 1.00 84.06 239 ALA A CA 1
ATOM 2031 C C . ALA A 1 239 ? 6.125 -30.299 -16.461 1.00 84.06 239 ALA A C 1
ATOM 2033 O O . ALA A 1 239 ? 5.678 -31.377 -16.837 1.00 84.06 239 ALA A O 1
ATOM 2034 N N . ALA A 1 240 ? 7.272 -30.204 -15.783 1.00 85.31 240 ALA A N 1
ATOM 2035 C CA . ALA A 1 240 ? 8.107 -31.349 -15.433 1.00 85.31 240 ALA A CA 1
ATOM 2036 C C . ALA A 1 240 ? 7.391 -32.324 -14.484 1.00 85.31 240 ALA A C 1
ATOM 2038 O O . ALA A 1 240 ? 7.470 -33.532 -14.684 1.00 85.31 240 ALA A O 1
ATOM 2039 N N . LEU A 1 241 ? 6.652 -31.823 -13.486 1.00 84.12 241 LEU A N 1
ATOM 2040 C CA . LEU A 1 241 ? 5.859 -32.661 -12.578 1.00 84.12 241 LEU A CA 1
ATOM 2041 C C . LEU A 1 241 ? 4.718 -33.385 -13.302 1.00 84.12 241 LEU A C 1
ATOM 2043 O O . LEU A 1 241 ? 4.495 -34.564 -13.045 1.00 84.12 241 LEU A O 1
ATOM 2047 N N . LEU A 1 242 ? 4.025 -32.713 -14.225 1.00 84.38 242 LEU A N 1
ATOM 2048 C CA . LEU A 1 242 ? 2.984 -33.334 -15.051 1.00 84.38 242 LEU A CA 1
ATOM 2049 C C . LEU A 1 242 ? 3.565 -34.398 -15.992 1.00 84.38 242 LEU A C 1
ATOM 2051 O O . LEU A 1 242 ? 2.967 -35.454 -16.181 1.00 84.38 242 LEU A O 1
ATOM 2055 N N . LEU A 1 243 ? 4.754 -34.147 -16.539 1.00 85.44 243 LEU A N 1
ATOM 2056 C CA . LEU A 1 243 ? 5.456 -35.080 -17.415 1.00 85.44 243 LEU A CA 1
ATOM 2057 C C . LEU A 1 243 ? 5.961 -36.308 -16.634 1.00 85.44 243 LEU A C 1
ATOM 2059 O O . LEU A 1 243 ? 5.807 -37.436 -17.092 1.00 85.44 243 LEU A O 1
ATOM 2063 N N . MET A 1 244 ? 6.449 -36.118 -15.403 1.00 81.31 244 MET A N 1
ATOM 2064 C CA . MET A 1 244 ? 6.763 -37.211 -14.472 1.00 81.31 244 MET A CA 1
ATOM 2065 C C . MET A 1 244 ? 5.521 -38.031 -14.096 1.00 81.31 244 MET A C 1
ATOM 2067 O O . MET A 1 244 ? 5.589 -39.260 -14.055 1.00 81.31 244 MET A O 1
ATOM 2071 N N . ALA A 1 245 ? 4.375 -37.383 -13.870 1.00 80.25 245 ALA A N 1
ATOM 2072 C CA . ALA A 1 245 ? 3.116 -38.076 -13.595 1.00 80.25 245 ALA A CA 1
ATOM 2073 C C . ALA A 1 245 ? 2.665 -38.959 -14.772 1.00 80.25 245 ALA A C 1
ATOM 2075 O O . ALA A 1 245 ? 2.107 -40.027 -14.552 1.00 80.25 245 ALA A O 1
ATOM 2076 N N . ALA A 1 246 ? 2.930 -38.528 -16.009 1.00 81.00 246 ALA A N 1
ATOM 2077 C CA . ALA A 1 246 ? 2.548 -39.253 -17.219 1.00 81.00 246 ALA A CA 1
ATOM 2078 C C . ALA A 1 246 ? 3.456 -40.458 -17.537 1.00 81.00 246 ALA A C 1
ATOM 2080 O O . ALA A 1 246 ? 2.997 -41.417 -18.150 1.00 81.00 246 ALA A O 1
ATOM 2081 N N . ILE A 1 247 ? 4.736 -40.411 -17.147 1.00 84.56 247 ILE A N 1
ATOM 2082 C CA . ILE A 1 247 ? 5.732 -41.455 -17.469 1.00 84.56 247 ILE A CA 1
ATOM 2083 C C . ILE A 1 247 ? 5.850 -42.507 -16.355 1.00 84.56 247 ILE A C 1
ATOM 2085 O O . ILE A 1 247 ? 6.259 -43.642 -16.603 1.00 84.56 247 ILE A O 1
ATOM 2089 N N . THR A 1 248 ? 5.511 -42.154 -15.114 1.00 80.75 248 THR A N 1
ATOM 2090 C CA . THR A 1 248 ? 5.645 -43.075 -13.979 1.00 80.75 248 THR A CA 1
ATOM 2091 C C . THR A 1 248 ? 4.623 -44.212 -14.041 1.00 80.75 248 THR A C 1
ATOM 2093 O O . THR A 1 248 ? 3.421 -44.002 -14.160 1.00 80.75 248 THR A O 1
ATOM 2096 N N . THR A 1 249 ? 5.107 -45.449 -13.919 1.00 74.38 249 THR A N 1
ATOM 2097 C CA . THR A 1 249 ? 4.275 -46.666 -13.915 1.00 74.38 249 THR A CA 1
ATOM 2098 C C . THR A 1 249 ? 3.597 -46.912 -12.567 1.00 74.38 249 THR A C 1
ATOM 2100 O O . THR A 1 249 ? 2.614 -47.646 -12.476 1.00 74.38 249 THR A O 1
ATOM 2103 N N . THR A 1 250 ? 4.106 -46.295 -11.500 1.00 87.00 250 THR A N 1
ATOM 2104 C CA . THR A 1 250 ? 3.564 -46.417 -10.149 1.00 87.00 250 THR A CA 1
ATOM 2105 C C . THR A 1 250 ? 2.515 -45.338 -9.892 1.00 87.00 250 THR A C 1
ATOM 2107 O O . THR A 1 250 ? 2.809 -44.147 -9.773 1.00 87.00 250 THR A O 1
ATOM 2110 N N . TRP A 1 251 ? 1.265 -45.772 -9.726 1.00 79.19 251 TRP A N 1
ATOM 2111 C CA . TRP A 1 251 ? 0.116 -44.886 -9.508 1.00 79.19 251 TRP A CA 1
ATOM 2112 C C . TRP A 1 251 ? 0.283 -43.937 -8.303 1.00 79.19 251 TRP A C 1
ATOM 2114 O O . TRP A 1 251 ? -0.230 -42.821 -8.321 1.00 79.19 251 TRP A O 1
ATOM 2124 N N . GLN A 1 252 ? 1.042 -44.341 -7.275 1.00 83.38 252 GLN A N 1
ATOM 2125 C CA . GLN A 1 252 ? 1.323 -43.525 -6.086 1.00 83.38 252 GLN A CA 1
ATOM 2126 C C . GLN A 1 252 ? 2.207 -42.305 -6.395 1.00 83.38 252 GLN A C 1
ATOM 2128 O O . GLN A 1 252 ? 1.938 -41.212 -5.896 1.00 83.38 252 GLN A O 1
ATOM 2133 N N . LEU A 1 253 ? 3.237 -42.463 -7.236 1.00 78.81 253 LEU A N 1
ATOM 2134 C CA . LEU A 1 253 ? 4.121 -41.358 -7.631 1.00 78.81 253 LEU A CA 1
ATOM 2135 C C . LEU A 1 253 ? 3.419 -40.403 -8.602 1.00 78.81 253 LEU A C 1
ATOM 2137 O O . LEU A 1 253 ? 3.603 -39.186 -8.505 1.00 78.81 253 LEU A O 1
ATOM 2141 N N . ALA A 1 254 ? 2.557 -40.931 -9.473 1.00 78.56 254 ALA A N 1
ATOM 2142 C CA . ALA A 1 254 ? 1.706 -40.125 -10.344 1.00 78.56 254 ALA A CA 1
ATOM 2143 C C . ALA A 1 254 ? 0.730 -39.247 -9.535 1.00 78.56 254 ALA A C 1
ATOM 2145 O O . ALA A 1 254 ? 0.611 -38.049 -9.784 1.00 78.56 254 ALA A O 1
ATOM 2146 N N . LEU A 1 255 ? 0.093 -39.801 -8.497 1.00 82.81 255 LEU A N 1
ATOM 2147 C CA . LEU A 1 255 ? -0.797 -39.039 -7.610 1.00 82.81 255 LEU A CA 1
ATOM 2148 C C . LEU A 1 255 ? -0.051 -37.953 -6.822 1.00 82.81 255 LEU A C 1
ATOM 2150 O O . LEU A 1 255 ? -0.543 -36.832 -6.689 1.00 82.81 255 LEU A O 1
ATOM 2154 N N . LEU A 1 256 ? 1.144 -38.267 -6.320 1.00 84.50 256 LEU A N 1
ATOM 2155 C CA . LEU A 1 256 ? 1.939 -37.344 -5.510 1.00 84.50 256 LEU A CA 1
ATOM 2156 C C . LEU A 1 256 ? 2.494 -36.178 -6.346 1.00 84.50 256 LEU A C 1
ATOM 2158 O O . LEU A 1 256 ? 2.431 -35.027 -5.913 1.00 84.50 256 LEU A O 1
ATOM 2162 N N . SER A 1 257 ? 2.966 -36.450 -7.564 1.00 80.94 257 SER A N 1
ATOM 2163 C CA . SER A 1 257 ? 3.414 -35.420 -8.514 1.00 80.94 257 SER A CA 1
ATOM 2164 C C . SER A 1 257 ? 2.266 -34.521 -8.986 1.00 80.94 257 SER A C 1
ATOM 2166 O O . SER A 1 257 ? 2.431 -33.299 -9.024 1.00 80.94 257 SER A O 1
ATOM 2168 N N . LEU A 1 258 ? 1.082 -35.088 -9.240 1.00 81.75 258 LEU A N 1
ATOM 2169 C CA . LEU A 1 258 ? -0.117 -34.324 -9.592 1.00 81.75 258 LEU A CA 1
ATOM 2170 C C . LEU A 1 258 ? -0.598 -33.442 -8.426 1.00 81.75 258 LEU A C 1
ATOM 2172 O O . LEU A 1 258 ? -0.906 -32.267 -8.626 1.00 81.75 258 LEU A O 1
ATOM 2176 N N . ALA A 1 259 ? -0.580 -33.958 -7.193 1.00 80.44 259 ALA A N 1
ATOM 2177 C CA . ALA A 1 259 ? -0.900 -33.180 -5.997 1.00 80.44 259 ALA A CA 1
ATOM 2178 C C . ALA A 1 259 ? 0.079 -32.010 -5.790 1.00 80.44 259 ALA A C 1
ATOM 2180 O O . ALA A 1 259 ? -0.353 -30.887 -5.519 1.00 80.44 259 ALA A O 1
ATOM 2181 N N . LEU A 1 260 ? 1.385 -32.235 -5.973 1.00 82.50 260 LEU A N 1
ATOM 2182 C CA . LEU A 1 260 ? 2.405 -31.182 -5.911 1.00 82.50 260 LEU A CA 1
ATOM 2183 C C . LEU A 1 260 ? 2.218 -30.127 -7.007 1.00 82.50 260 LEU A C 1
ATOM 2185 O O . LEU A 1 260 ? 2.297 -28.933 -6.715 1.00 82.50 260 LEU A O 1
ATOM 2189 N N . ALA A 1 261 ? 1.921 -30.544 -8.241 1.00 81.62 261 ALA A N 1
ATOM 2190 C CA . ALA A 1 261 ? 1.632 -29.634 -9.345 1.00 81.62 261 ALA A CA 1
ATOM 2191 C C . ALA A 1 261 ? 0.386 -28.778 -9.059 1.00 81.62 261 ALA A C 1
ATOM 2193 O O . ALA A 1 261 ? 0.419 -27.560 -9.248 1.00 81.62 261 ALA A O 1
ATOM 2194 N N . CYS A 1 262 ? -0.684 -29.376 -8.524 1.00 80.06 262 CYS A N 1
ATOM 2195 C CA . CYS A 1 262 ? -1.880 -28.649 -8.099 1.00 80.06 262 CYS A CA 1
ATOM 2196 C C . CYS A 1 262 ? -1.586 -27.661 -6.962 1.00 80.06 262 CYS A C 1
ATOM 2198 O O . CYS A 1 262 ? -2.030 -26.516 -7.026 1.00 80.06 262 CYS A O 1
ATOM 2200 N N . LEU A 1 263 ? -0.813 -28.056 -5.946 1.00 79.12 263 LEU A N 1
ATOM 2201 C CA . LEU A 1 263 ? -0.430 -27.166 -4.843 1.00 79.12 263 LEU A CA 1
ATOM 2202 C C . LEU A 1 263 ? 0.415 -25.981 -5.329 1.00 79.12 263 LEU A C 1
ATOM 2204 O O . LEU A 1 263 ? 0.175 -24.845 -4.917 1.00 79.12 263 LEU A O 1
ATOM 2208 N N . LEU A 1 264 ? 1.364 -26.222 -6.236 1.00 77.69 264 LEU A N 1
ATOM 2209 C CA . LEU A 1 264 ? 2.154 -25.171 -6.882 1.00 77.69 264 LEU A CA 1
ATOM 2210 C C . LEU A 1 264 ? 1.277 -24.247 -7.731 1.00 77.69 264 LEU A C 1
ATOM 2212 O O . LEU A 1 264 ? 1.396 -23.029 -7.614 1.00 77.69 264 LEU A O 1
ATOM 2216 N N . GLY A 1 265 ? 0.359 -24.803 -8.522 1.00 73.06 265 GLY A N 1
ATOM 2217 C CA . GLY A 1 265 ? -0.599 -24.036 -9.317 1.00 73.06 265 GLY A CA 1
ATOM 2218 C C . GLY A 1 265 ? -1.483 -23.133 -8.454 1.00 73.06 265 GLY A C 1
ATOM 2219 O O . GLY A 1 265 ? -1.600 -21.939 -8.731 1.00 73.06 265 GLY A O 1
ATOM 2220 N N . ILE A 1 266 ? -2.022 -23.664 -7.352 1.00 71.25 266 ILE A N 1
ATOM 2221 C CA . ILE A 1 266 ? -2.814 -22.900 -6.376 1.00 71.25 266 ILE A CA 1
ATOM 2222 C C . ILE A 1 266 ? -1.967 -21.789 -5.749 1.00 71.25 266 ILE A C 1
ATOM 2224 O O . ILE A 1 266 ? -2.430 -20.655 -5.656 1.00 71.25 266 ILE A O 1
ATOM 2228 N N . LYS A 1 267 ? -0.716 -22.070 -5.368 1.00 66.62 267 LYS A N 1
ATOM 2229 C CA . LYS A 1 267 ? 0.192 -21.074 -4.782 1.00 66.62 267 LYS A CA 1
ATOM 2230 C C . LYS A 1 267 ? 0.507 -19.931 -5.756 1.00 66.62 267 LYS A C 1
ATOM 2232 O O . LYS A 1 267 ? 0.470 -18.769 -5.361 1.00 66.62 267 LYS A O 1
ATOM 2237 N N . ILE A 1 268 ? 0.773 -20.238 -7.028 1.00 65.31 268 ILE A N 1
ATOM 2238 C CA . ILE A 1 268 ? 1.004 -19.226 -8.075 1.00 65.31 268 ILE A CA 1
ATOM 2239 C C . ILE A 1 268 ? -0.262 -18.395 -8.298 1.00 65.31 268 ILE A C 1
ATOM 2241 O O . ILE A 1 268 ? -0.195 -17.174 -8.436 1.00 65.31 268 ILE A O 1
ATOM 2245 N N . GLN A 1 269 ? -1.431 -19.038 -8.311 1.00 61.94 269 GLN A N 1
ATOM 2246 C CA . GLN A 1 269 ? -2.706 -18.347 -8.475 1.00 61.94 269 GLN A CA 1
ATOM 2247 C C . GLN A 1 269 ? -3.028 -17.443 -7.275 1.00 61.94 269 GLN A C 1
ATOM 2249 O O . GLN A 1 269 ? -3.530 -16.338 -7.469 1.00 61.94 269 GLN A O 1
ATOM 2254 N N . GLN A 1 270 ? -2.680 -17.866 -6.057 1.00 56.62 270 GLN A N 1
ATOM 2255 C CA . GLN A 1 270 ? -2.786 -17.055 -4.842 1.00 56.62 270 GLN A CA 1
ATOM 2256 C C . GLN A 1 270 ? -1.824 -15.862 -4.844 1.00 56.62 270 GLN A C 1
ATOM 2258 O O . GLN A 1 270 ? -2.201 -14.804 -4.363 1.00 56.62 270 GLN A O 1
ATOM 2263 N N . GLN A 1 271 ? -0.621 -15.991 -5.415 1.00 55.81 271 GLN A N 1
ATOM 2264 C CA . GLN A 1 271 ? 0.296 -14.854 -5.594 1.00 55.81 271 GLN A CA 1
ATOM 2265 C C . GLN A 1 271 ? -0.191 -13.845 -6.642 1.00 55.81 271 GLN A C 1
ATOM 2267 O O . GLN A 1 271 ? 0.153 -12.667 -6.569 1.00 55.81 271 GLN A O 1
ATOM 2272 N N . LYS A 1 272 ? -0.964 -14.297 -7.638 1.00 52.72 272 LYS A N 1
ATOM 2273 C CA . LYS A 1 272 ? -1.573 -13.417 -8.647 1.00 52.72 272 LYS A CA 1
ATOM 2274 C C . LYS A 1 272 ? -2.809 -12.686 -8.126 1.00 52.72 272 LYS A C 1
ATOM 2276 O O . LYS A 1 272 ? -3.094 -11.587 -8.588 1.00 52.72 272 LYS A O 1
ATOM 2281 N N . GLN A 1 273 ? -3.563 -13.302 -7.219 1.00 48.81 273 GLN A N 1
ATOM 2282 C CA . GLN A 1 273 ? -4.721 -12.666 -6.599 1.00 48.81 273 GLN A CA 1
ATOM 2283 C C . GLN A 1 273 ? -4.235 -11.616 -5.602 1.00 48.81 273 GLN A C 1
ATOM 2285 O O . GLN A 1 273 ? -3.382 -11.896 -4.758 1.00 48.81 273 GLN A O 1
ATOM 2290 N N . SER A 1 274 ? -4.758 -10.393 -5.712 1.00 49.16 274 SER A N 1
ATOM 2291 C CA . SER A 1 274 ? -4.464 -9.346 -4.744 1.00 49.16 274 SER A CA 1
ATOM 2292 C C . SER A 1 274 ? -4.793 -9.878 -3.346 1.00 49.16 274 SER A C 1
ATOM 2294 O O . SER A 1 274 ? -5.875 -10.387 -3.071 1.00 49.16 274 SER A O 1
ATOM 2296 N N . LEU A 1 275 ? -3.836 -9.777 -2.423 1.00 51.12 275 LEU A N 1
ATOM 2297 C CA . LEU A 1 275 ? -4.076 -10.137 -1.018 1.00 51.12 275 LEU A CA 1
ATOM 2298 C C . LEU A 1 275 ? -5.013 -9.147 -0.302 1.00 51.12 275 LEU A C 1
ATOM 2300 O O . LEU A 1 275 ? -5.210 -9.255 0.909 1.00 51.12 275 LEU A O 1
ATOM 2304 N N . PHE A 1 276 ? -5.537 -8.179 -1.049 1.00 52.84 276 PHE A N 1
ATOM 2305 C CA . PHE A 1 276 ? -6.379 -7.095 -0.598 1.00 52.84 276 PHE A CA 1
ATOM 2306 C C . PHE A 1 276 ? -7.779 -7.267 -1.175 1.00 52.84 276 PHE A C 1
ATOM 2308 O O . PHE A 1 276 ? -7.926 -7.698 -2.314 1.00 52.84 276 PHE A O 1
ATOM 2315 N N . ILE A 1 277 ? -8.798 -6.981 -0.368 1.00 52.75 277 ILE A N 1
ATOM 2316 C CA . ILE A 1 277 ? -10.184 -7.143 -0.785 1.00 52.75 277 ILE A CA 1
ATOM 2317 C C . ILE A 1 277 ? -10.554 -5.854 -1.505 1.00 52.75 277 ILE A C 1
ATOM 2319 O O . ILE A 1 277 ? -10.637 -4.798 -0.888 1.00 52.75 277 ILE A O 1
ATOM 2323 N N . GLU A 1 278 ? -10.723 -5.942 -2.816 1.00 46.88 278 GLU A N 1
ATOM 2324 C CA . GLU A 1 278 ? -11.295 -4.861 -3.613 1.00 46.88 278 GLU A CA 1
ATOM 2325 C C . GLU A 1 278 ? -12.815 -5.057 -3.609 1.00 46.88 278 GLU A C 1
ATOM 2327 O O . GLU A 1 278 ? -13.295 -6.165 -3.874 1.00 46.88 278 GLU A O 1
ATOM 2332 N N . ALA A 1 279 ? -13.536 -4.020 -3.178 1.00 43.97 279 ALA A N 1
ATOM 2333 C CA . ALA A 1 279 ? -14.996 -3.978 -3.136 1.00 43.97 279 ALA A CA 1
ATOM 2334 C C . ALA A 1 279 ? -15.550 -3.410 -4.445 1.00 43.97 279 ALA A C 1
ATOM 2336 O O . ALA A 1 279 ? -14.893 -2.500 -5.001 1.00 43.97 279 ALA A O 1
#

Secondary structure (DSSP, 8-state):
---------------HHHHHHT--HHHHHHHHTT-EEEEEEEEEEEEEEEEETTEEEEEEEEEETT-SS-EEEEE-TTTTT---TT-EEEE---GGGTT-EEEEEEETTTTEEEEEEE-TT--B-TTHHHHHHS-TTSEEEESSPPBHHHHHGGGEEEEEEE-STT-S--EEEEEETTS-EEEEETTSBTHHHHHHHHTTTB-HHHHHHHHH-TT--EEE-B---THHHHHHHHHHHHHHHHHHHHH-S-HHHHHHHHHHHHHHHHHHHHHHS-SS---